Protein AF-A0A6P2D7A1-F1 (afdb_monomer_lite)

Structure (mmCIF, N/CA/C/O backbone):
data_AF-A0A6P2D7A1-F1
#
_entry.id   AF-A0A6P2D7A1-F1
#
loop_
_atom_site.group_PDB
_atom_site.id
_atom_site.type_symbol
_atom_site.label_atom_id
_atom_site.label_alt_id
_atom_site.label_comp_id
_atom_site.label_asym_id
_atom_site.label_entity_id
_atom_site.label_seq_id
_atom_site.pdbx_PDB_ins_code
_atom_site.Cartn_x
_atom_site.Cartn_y
_atom_site.Cartn_z
_atom_site.occupancy
_atom_site.B_iso_or_equiv
_atom_site.auth_seq_id
_atom_site.auth_comp_id
_atom_site.auth_asym_id
_atom_site.auth_atom_id
_atom_site.pdbx_PDB_model_num
ATOM 1 N N . MET A 1 1 ? -2.567 46.077 -34.610 1.00 44.84 1 MET A N 1
ATOM 2 C CA . MET A 1 1 ? -2.014 45.737 -33.277 1.00 44.84 1 MET A CA 1
ATOM 3 C C . MET A 1 1 ? -0.671 44.997 -33.353 1.00 44.84 1 MET A C 1
ATOM 5 O O . MET A 1 1 ? 0.008 44.939 -32.342 1.00 44.84 1 MET A O 1
ATOM 9 N N . GLU A 1 2 ? -0.240 44.505 -34.524 1.00 46.47 2 GLU A N 1
ATOM 10 C CA . GLU A 1 2 ? 0.994 43.708 -34.695 1.00 46.47 2 GLU A CA 1
ATOM 11 C C . GLU A 1 2 ? 2.306 44.515 -34.659 1.00 46.47 2 GLU A C 1
ATOM 13 O O . GLU A 1 2 ? 3.330 43.998 -34.224 1.00 46.47 2 GLU A O 1
ATOM 18 N N . ALA A 1 3 ? 2.289 45.802 -35.024 1.00 43.44 3 ALA A N 1
ATOM 19 C CA . ALA A 1 3 ? 3.511 46.614 -35.100 1.00 43.44 3 ALA A CA 1
ATOM 20 C C . ALA A 1 3 ? 4.191 46.857 -33.734 1.00 43.44 3 ALA A C 1
ATOM 22 O O . ALA A 1 3 ? 5.413 46.918 -33.659 1.00 43.44 3 ALA A O 1
ATOM 23 N N . LYS A 1 4 ? 3.413 46.928 -32.643 1.00 40.12 4 LYS A N 1
ATOM 24 C CA . LYS A 1 4 ? 3.948 47.155 -31.286 1.00 40.12 4 LYS A CA 1
ATOM 25 C C . LYS A 1 4 ? 4.521 45.889 -30.637 1.00 40.12 4 LYS A C 1
ATOM 27 O O . LYS A 1 4 ? 5.432 45.988 -29.825 1.00 40.12 4 LYS A O 1
ATOM 32 N N . ALA A 1 5 ? 4.019 44.708 -31.005 1.00 41.44 5 ALA A N 1
ATOM 33 C CA . ALA A 1 5 ? 4.544 43.431 -30.513 1.00 41.44 5 ALA A CA 1
ATOM 34 C C . ALA A 1 5 ? 5.915 43.108 -31.135 1.00 41.44 5 ALA A C 1
ATOM 36 O O . ALA A 1 5 ? 6.815 42.621 -30.455 1.00 41.44 5 ALA A O 1
ATOM 37 N N . LEU A 1 6 ? 6.098 43.469 -32.409 1.00 46.41 6 LEU A N 1
ATOM 38 C CA . LEU A 1 6 ? 7.380 43.372 -33.105 1.00 46.41 6 LEU A CA 1
ATOM 39 C C . LEU A 1 6 ? 8.427 44.354 -32.562 1.00 46.41 6 LEU A C 1
ATOM 41 O O . LEU A 1 6 ? 9.586 43.974 -32.426 1.00 46.41 6 LEU A O 1
ATOM 45 N N . GLU A 1 7 ? 8.040 45.580 -32.194 1.00 44.44 7 GLU A N 1
ATOM 46 C CA . GLU A 1 7 ? 8.954 46.547 -31.558 1.00 44.44 7 GLU A CA 1
ATOM 47 C C . GLU A 1 7 ? 9.408 46.118 -30.154 1.00 44.44 7 GLU A C 1
ATOM 49 O O . GLU A 1 7 ? 10.561 46.344 -29.779 1.00 44.44 7 GLU A O 1
ATOM 54 N N . PHE A 1 8 ? 8.534 45.452 -29.394 1.00 48.22 8 PHE A N 1
ATOM 55 C CA . PHE A 1 8 ? 8.865 44.929 -28.066 1.00 48.22 8 PHE A CA 1
ATOM 56 C C . PHE A 1 8 ? 9.836 43.736 -28.137 1.00 48.22 8 PHE A C 1
ATOM 58 O O . PHE A 1 8 ? 10.781 43.642 -27.354 1.00 48.22 8 PHE A O 1
ATOM 65 N 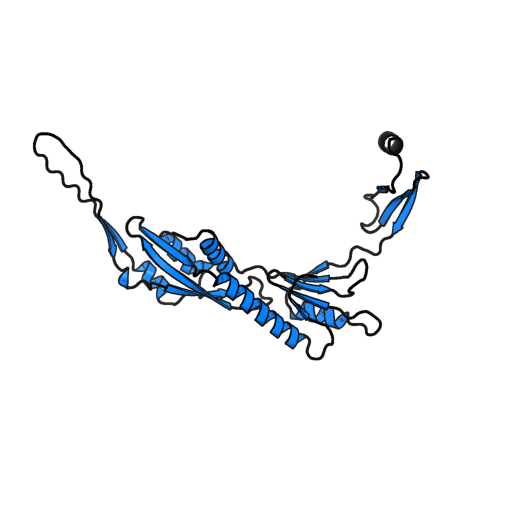N . LEU A 1 9 ? 9.678 42.857 -29.133 1.00 49.94 9 LEU A N 1
ATOM 66 C CA . LEU A 1 9 ? 10.650 41.794 -29.417 1.00 49.94 9 LEU A CA 1
ATOM 67 C C . LEU A 1 9 ? 12.005 42.371 -29.852 1.00 49.94 9 LEU A C 1
ATOM 69 O O . LEU A 1 9 ? 13.044 41.897 -29.402 1.00 49.94 9 LEU A O 1
ATOM 73 N N . LYS A 1 10 ? 11.997 43.448 -30.645 1.00 48.16 10 LYS A N 1
ATOM 74 C CA . LYS A 1 10 ? 13.210 44.134 -31.117 1.00 48.16 10 LYS A CA 1
ATOM 75 C C . LYS A 1 10 ? 14.047 44.713 -29.972 1.00 48.16 10 LYS A C 1
ATOM 77 O O . LYS A 1 10 ? 15.246 44.470 -29.897 1.00 48.16 10 LYS A O 1
ATOM 82 N N . THR A 1 11 ? 13.394 45.385 -29.028 1.00 51.59 11 THR A N 1
ATOM 83 C CA . THR A 1 11 ? 14.050 46.002 -27.861 1.00 51.59 11 THR A CA 1
ATOM 84 C C . THR A 1 11 ? 14.549 44.982 -26.834 1.00 51.59 11 THR A C 1
ATOM 86 O O . THR A 1 11 ? 15.518 45.241 -26.125 1.00 51.59 11 THR A O 1
ATOM 89 N N . THR A 1 12 ? 13.949 43.791 -26.781 1.00 50.34 12 THR A N 1
ATOM 90 C CA . THR A 1 12 ? 14.365 42.721 -25.854 1.00 50.34 12 THR A CA 1
ATOM 91 C C . THR A 1 12 ? 15.539 41.888 -26.404 1.00 50.34 12 THR A C 1
ATOM 93 O O . THR A 1 12 ? 16.310 41.302 -25.639 1.00 50.34 12 THR A O 1
ATOM 96 N N . ILE A 1 13 ? 15.709 41.862 -27.731 1.00 51.19 13 ILE A N 1
ATOM 97 C CA . ILE A 1 13 ? 16.828 41.214 -28.438 1.00 51.19 13 ILE A CA 1
ATOM 98 C C . ILE A 1 13 ? 18.098 42.078 -28.379 1.00 51.19 13 ILE A C 1
ATOM 100 O O . ILE A 1 13 ? 19.190 41.545 -28.205 1.00 51.19 13 ILE A O 1
ATOM 104 N N . GLU A 1 14 ? 17.960 43.405 -28.433 1.00 49.34 14 GLU A N 1
ATOM 105 C CA . GLU A 1 14 ? 19.083 44.359 -28.395 1.00 49.34 14 GLU A CA 1
ATOM 106 C C . GLU A 1 14 ? 19.768 44.466 -27.016 1.00 49.34 14 GLU A C 1
ATOM 108 O O . GLU A 1 14 ? 20.882 44.975 -26.912 1.00 49.34 14 GLU A O 1
ATOM 113 N N . ALA A 1 15 ? 19.143 43.944 -25.955 1.00 53.56 15 ALA A N 1
ATOM 114 C CA . ALA A 1 15 ? 19.647 44.017 -24.583 1.00 53.56 15 ALA A CA 1
ATOM 115 C C . ALA A 1 15 ? 20.499 42.807 -24.137 1.00 53.56 15 ALA A C 1
ATOM 117 O O . ALA A 1 15 ? 20.774 42.676 -22.943 1.00 53.56 15 ALA A O 1
ATOM 118 N N . ALA A 1 16 ? 20.903 41.897 -25.034 1.00 40.16 16 ALA A N 1
ATOM 119 C CA . ALA A 1 16 ? 21.601 40.675 -24.628 1.00 40.16 16 ALA A CA 1
ATOM 120 C C . ALA A 1 16 ? 22.790 40.270 -25.508 1.00 40.16 16 ALA A C 1
ATOM 122 O O . ALA A 1 16 ? 22.650 40.004 -26.696 1.00 40.16 16 ALA A O 1
ATOM 123 N N . THR A 1 17 ? 23.941 40.107 -24.862 1.00 47.44 17 THR A N 1
ATOM 124 C CA . THR A 1 17 ? 25.164 39.480 -25.386 1.00 47.44 17 THR A CA 1
ATOM 125 C C . THR A 1 17 ? 25.459 38.196 -24.588 1.00 47.44 17 THR A C 1
ATOM 127 O O . THR A 1 17 ? 25.016 38.078 -23.446 1.00 47.44 17 THR A O 1
ATOM 130 N N . PRO A 1 18 ? 26.316 37.295 -25.093 1.00 47.00 18 PRO A N 1
ATOM 131 C CA . PRO A 1 18 ? 26.047 36.257 -26.078 1.00 47.00 18 PRO A CA 1
ATOM 132 C C . PRO A 1 18 ? 25.750 34.897 -25.415 1.00 47.00 18 PRO A C 1
ATOM 134 O O . PRO A 1 18 ? 26.457 34.442 -24.518 1.00 47.00 18 PRO A O 1
ATOM 137 N N . GLY A 1 19 ? 24.727 34.218 -25.914 1.00 51.19 19 GLY A N 1
ATOM 138 C CA . GLY A 1 19 ? 24.407 32.831 -25.598 1.00 51.19 19 GLY A CA 1
ATOM 139 C C . GLY A 1 19 ? 23.249 32.402 -26.484 1.00 51.19 19 GLY A C 1
ATOM 140 O O . GLY A 1 19 ? 22.336 33.199 -26.705 1.00 51.19 19 GLY A O 1
ATOM 141 N N . GLU A 1 20 ? 23.316 31.191 -27.033 1.00 52.06 20 GLU A N 1
ATOM 142 C CA . GLU A 1 20 ? 22.233 30.607 -27.827 1.00 52.06 20 GLU A CA 1
ATOM 143 C C . GLU A 1 20 ? 20.922 30.692 -27.037 1.00 52.06 20 GLU A C 1
ATOM 145 O O . GLU A 1 20 ? 20.807 30.175 -25.923 1.00 52.06 20 GLU A O 1
ATOM 150 N N . ARG A 1 21 ? 19.940 31.414 -27.582 1.00 66.88 21 ARG A N 1
ATOM 151 C CA . ARG A 1 21 ? 18.641 31.623 -26.934 1.00 66.88 21 ARG A CA 1
ATOM 152 C C . ARG A 1 21 ? 17.587 30.794 -27.645 1.00 66.88 21 ARG A C 1
ATOM 154 O O . ARG A 1 21 ? 17.340 30.996 -28.828 1.00 66.88 21 ARG A O 1
ATOM 161 N N . ILE A 1 22 ? 16.951 29.884 -26.913 1.00 73.44 22 ILE A N 1
ATOM 162 C CA . ILE A 1 22 ? 15.835 29.082 -27.422 1.00 73.44 22 ILE A CA 1
ATOM 163 C C . ILE A 1 22 ? 14.570 29.947 -27.429 1.00 73.44 22 ILE A C 1
ATOM 165 O O . ILE A 1 22 ? 14.177 30.506 -26.405 1.00 73.44 22 ILE A O 1
ATOM 169 N N . VAL A 1 23 ? 13.931 30.043 -28.590 1.00 78.06 23 VAL A N 1
ATOM 170 C CA . VAL A 1 23 ? 12.668 30.738 -28.835 1.00 78.06 23 VAL A CA 1
ATOM 171 C C . VAL A 1 23 ? 11.623 29.692 -29.215 1.00 78.06 23 VAL A C 1
ATOM 173 O O . VAL A 1 23 ? 11.745 29.012 -30.235 1.00 78.06 23 VAL A O 1
ATOM 176 N N . THR A 1 24 ? 10.584 29.553 -28.396 1.00 69.19 24 THR A N 1
ATOM 177 C CA . THR A 1 24 ? 9.409 28.727 -28.701 1.00 69.19 24 THR A CA 1
ATOM 178 C C . THR A 1 24 ? 8.304 29.596 -29.301 1.00 69.19 24 THR A C 1
ATOM 180 O O . THR A 1 24 ? 8.215 30.790 -29.012 1.00 69.19 24 THR A O 1
ATOM 183 N N . THR A 1 25 ? 7.474 29.024 -30.178 1.00 69.94 25 THR A N 1
ATOM 184 C CA . THR A 1 25 ? 6.366 29.749 -30.824 1.00 69.94 25 THR A CA 1
ATOM 185 C C . THR A 1 25 ? 5.060 28.981 -30.658 1.00 69.94 25 THR A C 1
ATOM 187 O O . THR A 1 25 ? 5.053 27.757 -30.731 1.00 69.94 25 THR A O 1
ATOM 190 N N . ASP A 1 26 ? 3.945 29.691 -30.484 1.00 70.38 26 ASP A N 1
ATOM 191 C CA . ASP A 1 26 ? 2.633 29.076 -30.219 1.00 70.38 26 ASP A CA 1
ATOM 192 C C . ASP A 1 26 ? 2.003 28.395 -31.451 1.00 70.38 26 ASP A C 1
ATOM 194 O O . ASP A 1 26 ? 0.952 27.764 -31.348 1.00 70.38 26 ASP A O 1
ATOM 198 N N . ARG A 1 27 ? 2.607 28.565 -32.635 1.00 74.75 27 ARG A N 1
ATOM 199 C CA . ARG A 1 27 ? 2.089 28.065 -33.921 1.00 74.75 27 ARG A CA 1
ATOM 200 C C . ARG A 1 27 ? 2.817 26.829 -34.446 1.00 74.75 27 ARG A C 1
ATOM 202 O O . ARG A 1 27 ? 2.343 26.238 -35.410 1.00 74.75 27 ARG A O 1
ATOM 209 N N . GLU A 1 28 ? 3.926 26.443 -33.826 1.00 72.12 28 GLU A N 1
ATOM 210 C CA . GLU A 1 28 ? 4.699 25.258 -34.196 1.00 72.12 28 GLU A CA 1
ATOM 211 C C . GLU A 1 28 ? 4.501 24.143 -33.146 1.00 72.12 28 GLU A C 1
ATOM 213 O O . GLU A 1 28 ? 4.256 24.432 -31.970 1.00 72.12 28 GLU A O 1
ATOM 218 N N . PRO A 1 29 ? 4.576 22.856 -33.532 1.00 62.03 29 PRO A N 1
ATOM 219 C CA . PRO A 1 29 ? 4.514 21.741 -32.588 1.00 62.03 29 PRO A CA 1
ATOM 220 C C . PRO A 1 29 ? 5.593 21.836 -31.498 1.00 62.03 29 PRO A C 1
ATOM 222 O O . PRO A 1 29 ? 6.683 22.339 -31.743 1.00 62.03 29 PRO A O 1
ATOM 225 N N . ARG A 1 30 ? 5.345 21.266 -30.307 1.00 64.44 30 ARG A N 1
ATOM 226 C CA . ARG A 1 30 ? 6.265 21.339 -29.142 1.00 64.44 30 ARG A CA 1
ATOM 227 C C . ARG A 1 30 ? 7.700 20.846 -29.393 1.00 64.44 30 ARG A C 1
ATOM 229 O O . ARG A 1 30 ? 8.575 21.141 -28.590 1.00 64.44 30 ARG A O 1
ATOM 236 N N . HIS A 1 31 ? 7.928 20.081 -30.457 1.00 62.62 31 HIS A N 1
ATOM 237 C CA . HIS A 1 31 ? 9.237 19.552 -30.840 1.00 62.62 31 HIS A CA 1
ATOM 238 C C . HIS A 1 31 ? 10.003 20.458 -31.815 1.00 62.62 31 HIS A C 1
ATOM 240 O O . HIS A 1 31 ? 11.128 20.151 -32.190 1.00 62.62 31 HIS A O 1
ATOM 246 N N . VAL A 1 32 ? 9.414 21.582 -32.214 1.00 73.81 32 VAL A N 1
ATOM 247 C CA . VAL A 1 32 ? 10.040 22.578 -33.077 1.00 73.81 32 VAL A CA 1
ATOM 248 C C . VAL A 1 32 ? 10.320 23.817 -32.241 1.00 73.81 32 VAL A C 1
ATOM 250 O O . VAL A 1 32 ? 9.412 24.443 -31.692 1.00 73.81 32 VAL A O 1
ATOM 253 N N . TYR A 1 33 ? 11.588 24.189 -32.151 1.00 78.69 33 TYR A N 1
ATOM 254 C CA . TYR A 1 33 ? 12.014 25.425 -31.509 1.00 78.69 33 TYR A CA 1
ATOM 255 C C . TYR A 1 33 ? 13.023 26.145 -32.389 1.00 78.69 33 TYR A C 1
ATOM 257 O O . TYR A 1 33 ? 13.622 25.564 -33.290 1.00 78.69 33 TYR A O 1
ATOM 265 N N . TYR A 1 34 ? 13.202 27.435 -32.145 1.00 82.94 34 TYR A N 1
ATOM 266 C CA . TYR A 1 34 ? 14.154 28.242 -32.888 1.00 82.94 34 TYR A CA 1
ATOM 267 C C . TYR A 1 34 ? 15.321 28.597 -31.984 1.00 82.94 34 TYR A C 1
ATOM 269 O O . TYR A 1 34 ? 15.117 29.076 -30.872 1.00 82.94 34 TYR A O 1
ATOM 277 N N . VAL A 1 35 ? 16.544 28.380 -32.443 1.00 80.75 35 VAL A N 1
ATOM 278 C CA . VAL A 1 35 ? 17.741 28.839 -31.739 1.00 80.75 35 VAL A CA 1
ATOM 279 C C . VAL A 1 35 ? 18.145 30.175 -32.344 1.00 80.75 35 VAL A C 1
ATOM 281 O O . VAL A 1 35 ? 18.435 30.265 -33.536 1.00 80.75 35 VAL A O 1
ATOM 284 N N . LEU A 1 36 ? 18.120 31.232 -31.531 1.00 77.62 36 LEU A N 1
ATOM 285 C CA . LEU A 1 36 ? 18.659 32.533 -31.901 1.00 77.62 36 LEU A CA 1
ATOM 286 C C . LEU A 1 36 ? 20.182 32.453 -31.818 1.00 77.62 36 LEU A C 1
ATOM 288 O O . LEU A 1 36 ? 20.755 32.427 -30.724 1.00 77.62 36 LEU A O 1
ATOM 292 N N . GLN A 1 37 ? 20.815 32.390 -32.983 1.00 80.06 37 GLN A N 1
ATOM 293 C CA . GLN A 1 37 ? 22.261 32.399 -33.105 1.00 80.06 37 GLN A CA 1
ATOM 294 C C . GLN A 1 37 ? 22.834 33.787 -32.753 1.00 80.06 37 GLN A C 1
ATOM 296 O O . GLN A 1 37 ? 22.120 34.795 -32.813 1.00 80.06 37 GLN A O 1
ATOM 301 N N . PRO A 1 38 ? 24.137 33.884 -32.418 1.00 70.38 38 PRO A N 1
ATOM 302 C CA . PRO A 1 38 ? 24.795 35.162 -32.127 1.00 70.38 38 PRO A CA 1
ATOM 303 C C . PRO A 1 38 ? 24.721 36.190 -33.267 1.00 70.38 38 PRO A C 1
ATOM 305 O O . PRO A 1 38 ? 24.885 37.383 -33.023 1.00 70.38 38 PRO A O 1
ATOM 308 N N . ASP A 1 39 ? 24.475 35.742 -34.503 1.00 79.00 39 ASP A N 1
ATOM 309 C CA . ASP A 1 39 ? 24.291 36.595 -35.683 1.00 79.00 39 ASP A CA 1
ATOM 310 C C . ASP A 1 39 ? 22.865 37.177 -35.809 1.00 79.00 39 ASP A C 1
ATOM 312 O O . ASP A 1 39 ? 22.571 37.902 -36.761 1.00 79.00 39 ASP A O 1
ATOM 316 N N . GLY A 1 40 ? 21.982 36.870 -34.853 1.00 75.56 40 GLY A N 1
ATOM 317 C CA . GLY A 1 40 ? 20.596 37.324 -34.816 1.00 75.56 40 GLY A CA 1
ATOM 318 C C . GLY A 1 40 ? 19.641 36.517 -35.699 1.00 75.56 40 GLY A C 1
ATOM 319 O O . GLY A 1 40 ? 18.462 36.871 -35.777 1.00 75.56 40 GLY A O 1
ATOM 320 N N . LYS A 1 41 ? 20.097 35.445 -36.361 1.00 81.44 41 LYS A N 1
ATOM 321 C CA . LYS A 1 41 ? 19.217 34.554 -37.125 1.00 81.44 41 LYS A CA 1
ATOM 322 C C . LYS A 1 41 ? 18.576 33.510 -36.226 1.00 81.44 41 LYS A C 1
ATOM 324 O O . LYS A 1 41 ? 19.186 32.996 -35.294 1.00 81.44 41 LYS A O 1
ATOM 329 N N . LEU A 1 42 ? 17.329 33.183 -36.550 1.00 80.50 42 LEU A N 1
ATOM 330 C CA . LEU A 1 42 ? 16.606 32.073 -35.949 1.00 80.50 42 LEU A CA 1
ATOM 331 C C . LEU A 1 42 ? 16.826 30.827 -36.804 1.00 80.50 42 LEU A C 1
ATOM 333 O O . LEU A 1 42 ? 16.361 30.764 -37.942 1.00 80.50 42 LEU A O 1
ATOM 337 N N . GLU A 1 43 ? 17.522 29.841 -36.254 1.00 83.56 43 GLU A N 1
ATOM 338 C CA . GLU A 1 43 ? 17.623 28.515 -36.852 1.00 83.56 43 GLU A CA 1
ATOM 339 C C . GLU A 1 43 ? 16.480 27.649 -36.332 1.00 83.56 43 GLU A C 1
ATOM 341 O O . GLU A 1 43 ? 16.349 27.447 -35.126 1.00 83.56 43 GLU A O 1
ATOM 346 N N . ARG A 1 44 ? 15.627 27.158 -37.237 1.00 85.50 44 ARG A N 1
ATOM 347 C CA . ARG A 1 44 ? 14.574 26.205 -36.880 1.00 85.50 44 ARG A CA 1
ATOM 348 C C . ARG A 1 44 ? 15.228 24.864 -36.581 1.00 85.50 44 ARG A C 1
ATOM 350 O O . ARG A 1 44 ? 15.712 24.203 -37.495 1.00 85.50 44 ARG A O 1
ATOM 357 N N . VAL A 1 45 ? 15.190 24.458 -35.323 1.00 79.94 45 VAL A N 1
ATOM 358 C CA . VAL A 1 45 ? 15.611 23.135 -34.887 1.00 79.94 45 VAL A CA 1
ATOM 359 C C . VAL A 1 45 ? 14.362 22.286 -34.712 1.00 79.94 45 VAL A C 1
ATOM 361 O O . VAL A 1 45 ? 13.475 22.585 -33.912 1.00 79.94 45 VAL A O 1
ATOM 364 N N . GLU A 1 46 ? 14.287 21.229 -35.508 1.00 74.19 46 GLU A N 1
ATOM 365 C CA . GLU A 1 46 ? 13.286 20.186 -35.348 1.00 74.19 46 GLU A CA 1
ATOM 366 C C . GLU A 1 46 ? 13.906 19.096 -34.483 1.00 74.19 46 GLU A C 1
ATOM 368 O O . GLU A 1 46 ? 14.765 18.335 -34.926 1.00 74.19 46 GLU A O 1
ATOM 373 N N . SER A 1 47 ? 13.517 19.072 -33.213 1.00 67.56 47 SER A N 1
ATOM 374 C CA . SER A 1 47 ? 13.782 17.922 -32.366 1.00 67.56 47 SER A CA 1
ATOM 375 C C . SER A 1 47 ? 12.921 16.772 -32.864 1.00 67.56 47 SER A C 1
ATOM 377 O O . SER A 1 47 ? 11.752 16.962 -33.209 1.00 67.56 47 SER A O 1
ATOM 379 N N . THR A 1 48 ? 13.459 15.554 -32.829 1.00 59.44 48 THR A N 1
ATOM 380 C CA . THR A 1 48 ? 12.600 14.371 -32.745 1.00 59.44 48 THR A CA 1
ATOM 381 C C . THR A 1 48 ? 11.622 14.613 -31.594 1.00 59.44 48 THR A C 1
ATOM 383 O O . THR A 1 48 ? 12.027 15.182 -30.577 1.00 59.44 48 THR A O 1
ATOM 386 N N . GLY A 1 49 ? 10.340 14.303 -31.794 1.00 58.94 49 GLY A N 1
ATOM 387 C CA . GLY A 1 49 ? 9.255 14.570 -30.847 1.00 58.94 49 GLY A CA 1
ATOM 388 C C . GLY A 1 49 ? 9.619 14.322 -29.381 1.00 58.94 49 GLY A C 1
ATOM 389 O O . GLY A 1 49 ? 10.516 13.539 -29.075 1.00 58.94 49 GLY A O 1
ATOM 390 N N . ALA A 1 50 ? 8.904 14.967 -28.453 1.00 58.25 50 ALA A N 1
ATOM 391 C CA . ALA A 1 50 ? 8.970 14.513 -27.066 1.00 58.25 50 ALA A CA 1
ATOM 392 C C . ALA A 1 50 ? 8.655 13.003 -27.046 1.00 58.25 50 ALA A C 1
ATOM 394 O O . ALA A 1 50 ? 7.700 12.615 -27.722 1.00 58.25 50 ALA A O 1
ATOM 395 N N . PRO A 1 51 ? 9.444 12.183 -26.333 1.00 66.00 51 PRO A N 1
ATOM 396 C CA . PRO A 1 51 ? 9.252 10.741 -26.336 1.00 66.00 51 PRO A CA 1
ATOM 397 C C . PRO A 1 51 ? 7.843 10.394 -25.871 1.00 66.00 51 PRO A C 1
ATOM 399 O O . PRO A 1 51 ? 7.288 11.061 -24.983 1.00 66.00 51 PRO A O 1
ATOM 402 N N . ASP A 1 52 ? 7.273 9.349 -26.456 1.00 73.31 52 ASP A N 1
ATOM 403 C CA . ASP A 1 52 ? 5.952 8.892 -26.078 1.00 73.31 52 ASP A CA 1
ATOM 404 C C . ASP A 1 52 ? 5.999 8.343 -24.644 1.00 73.31 52 ASP A C 1
ATOM 406 O O . ASP A 1 52 ? 6.807 7.486 -24.272 1.00 73.31 52 ASP A O 1
ATOM 410 N N . ALA A 1 53 ? 5.126 8.892 -23.797 1.00 80.69 53 ALA A N 1
ATOM 411 C CA . ALA A 1 53 ? 5.010 8.540 -22.388 1.00 80.69 53 ALA A CA 1
ATOM 412 C C . ALA A 1 53 ? 3.707 7.769 -22.156 1.00 80.69 53 ALA A C 1
ATOM 414 O O . ALA A 1 53 ? 2.716 8.310 -21.656 1.00 80.69 53 ALA A O 1
ATOM 415 N N . HIS A 1 54 ? 3.701 6.498 -22.547 1.00 88.50 54 HIS A N 1
ATOM 416 C CA . HIS A 1 54 ? 2.539 5.630 -22.415 1.00 88.50 54 HIS A CA 1
ATOM 417 C C . HIS A 1 54 ? 2.277 5.250 -20.950 1.00 88.50 54 HIS A C 1
ATOM 419 O O . HIS A 1 54 ? 3.200 5.046 -20.153 1.00 88.50 54 HIS A O 1
ATOM 425 N N . GLN A 1 55 ? 0.999 5.104 -20.598 1.00 91.06 55 GLN A N 1
ATOM 426 C CA . GLN A 1 55 ? 0.570 4.535 -19.321 1.00 91.06 55 GLN A CA 1
ATOM 427 C C . GLN A 1 55 ? -0.141 3.208 -19.570 1.00 91.06 55 GLN A C 1
ATOM 429 O O . GLN A 1 55 ? -1.191 3.170 -20.209 1.00 91.06 55 GLN A O 1
ATOM 434 N N . ALA A 1 56 ? 0.440 2.129 -19.057 1.00 91.38 56 ALA A N 1
ATOM 435 C CA . ALA A 1 56 ? -0.188 0.821 -19.028 1.00 91.38 56 ALA A CA 1
ATOM 436 C C . ALA A 1 56 ? -1.043 0.681 -17.763 1.00 91.38 56 ALA A C 1
ATOM 438 O O . ALA A 1 56 ? -0.676 1.152 -16.685 1.00 91.38 56 ALA A O 1
ATOM 439 N N . ALA A 1 57 ? -2.183 0.008 -17.906 1.00 90.44 57 ALA A N 1
ATOM 440 C CA . ALA A 1 57 ? -3.084 -0.281 -16.795 1.00 90.44 57 ALA A CA 1
ATOM 441 C C . ALA A 1 57 ? -2.652 -1.509 -15.974 1.00 90.44 57 ALA A C 1
ATOM 443 O O . ALA A 1 57 ? -3.122 -1.673 -14.854 1.00 90.44 57 ALA A O 1
ATOM 444 N N . ASP A 1 58 ? -1.784 -2.366 -16.523 1.00 92.62 58 ASP A N 1
ATOM 445 C CA . ASP A 1 58 ? -1.314 -3.607 -15.905 1.00 92.62 58 ASP A CA 1
ATOM 446 C C . ASP A 1 58 ? 0.102 -3.997 -16.375 1.00 92.62 58 ASP A C 1
ATOM 448 O O . ASP A 1 58 ? 0.651 -3.432 -17.329 1.00 92.62 58 ASP A O 1
ATOM 452 N N . LEU A 1 59 ? 0.715 -4.959 -15.671 1.00 94.50 59 LEU A N 1
ATOM 453 C CA . LEU A 1 59 ? 2.059 -5.453 -15.995 1.00 94.50 59 LEU A CA 1
ATOM 454 C C . LEU A 1 59 ? 2.091 -6.200 -17.333 1.00 94.50 59 LEU A C 1
ATOM 456 O O . LEU A 1 59 ? 3.069 -6.083 -18.066 1.00 94.50 59 LEU A O 1
ATOM 460 N N . ASP A 1 60 ? 1.033 -6.938 -17.670 1.00 94.50 60 ASP A N 1
ATOM 461 C CA . ASP A 1 60 ? 0.920 -7.703 -18.913 1.00 94.50 60 ASP A CA 1
ATOM 462 C C . ASP A 1 60 ? 0.998 -6.796 -20.156 1.00 94.50 60 ASP A C 1
ATOM 464 O O . ASP A 1 60 ? 1.684 -7.113 -21.128 1.00 94.50 60 ASP A O 1
ATOM 468 N N . THR A 1 61 ? 0.335 -5.641 -20.129 1.00 94.19 61 THR A N 1
ATOM 469 C CA . THR A 1 61 ? 0.365 -4.633 -21.198 1.00 94.19 61 THR A CA 1
ATOM 470 C C . THR A 1 61 ? 1.733 -3.968 -21.291 1.00 94.19 61 THR A C 1
ATOM 472 O O . THR A 1 61 ? 2.255 -3.813 -22.394 1.00 94.19 61 THR A O 1
ATOM 475 N N . LEU A 1 62 ? 2.348 -3.625 -20.153 1.00 94.88 62 LEU A N 1
ATOM 476 C CA . LEU A 1 62 ? 3.700 -3.058 -20.128 1.00 94.88 62 LEU A CA 1
ATOM 477 C C . LEU A 1 62 ? 4.729 -4.032 -20.715 1.00 94.88 62 LEU A C 1
ATOM 479 O O . LEU A 1 62 ? 5.546 -3.635 -21.544 1.00 94.88 62 LEU A O 1
ATOM 483 N N . VAL A 1 63 ? 4.676 -5.305 -20.315 1.00 95.44 63 VAL A N 1
ATOM 484 C CA . VAL A 1 63 ? 5.587 -6.341 -20.822 1.00 95.44 63 VAL A CA 1
ATOM 485 C C . VAL A 1 63 ? 5.357 -6.581 -22.311 1.00 95.44 63 VAL A C 1
ATOM 487 O O . VAL A 1 63 ? 6.323 -6.672 -23.063 1.00 95.44 63 VAL A O 1
ATOM 490 N N . ARG A 1 64 ? 4.102 -6.615 -22.769 1.00 94.38 64 ARG A N 1
ATOM 491 C CA . ARG A 1 64 ? 3.782 -6.751 -24.195 1.00 94.38 64 ARG A CA 1
ATOM 492 C C . ARG A 1 64 ? 4.358 -5.611 -25.027 1.00 94.38 64 ARG A C 1
ATOM 494 O O . ARG A 1 64 ? 5.003 -5.885 -26.030 1.00 94.38 64 ARG A O 1
ATOM 501 N N . ALA A 1 65 ? 4.202 -4.366 -24.578 1.00 92.50 65 ALA A N 1
ATOM 502 C CA . ALA A 1 65 ? 4.780 -3.208 -25.257 1.00 92.50 65 ALA A CA 1
ATOM 503 C C . ALA A 1 65 ? 6.316 -3.305 -25.345 1.00 92.50 65 ALA A C 1
ATOM 505 O O . ALA A 1 65 ? 6.903 -3.012 -26.387 1.00 92.50 65 ALA A O 1
ATOM 506 N N . ALA A 1 66 ? 6.972 -3.776 -24.277 1.00 93.44 66 ALA A N 1
ATOM 507 C CA . ALA A 1 66 ? 8.414 -4.011 -24.281 1.00 93.44 66 ALA A CA 1
ATOM 508 C C . ALA A 1 66 ? 8.820 -5.133 -25.257 1.00 93.44 66 ALA A C 1
ATOM 510 O O . ALA A 1 66 ? 9.789 -4.986 -25.994 1.00 93.44 66 ALA A O 1
ATOM 511 N N . LEU A 1 67 ? 8.070 -6.237 -25.310 1.00 93.12 67 LEU A N 1
ATOM 512 C CA . LEU A 1 67 ? 8.341 -7.350 -26.227 1.00 93.12 67 LEU A CA 1
ATOM 513 C C . LEU A 1 67 ? 8.114 -6.972 -27.696 1.00 93.12 67 LEU A C 1
ATOM 515 O O . LEU A 1 67 ? 8.910 -7.355 -28.547 1.00 93.12 67 LEU A O 1
ATOM 519 N N . GLU A 1 68 ? 7.063 -6.211 -27.997 1.00 89.75 68 GLU A N 1
ATOM 520 C CA . GLU A 1 68 ? 6.758 -5.743 -29.357 1.00 89.75 68 GLU A CA 1
ATOM 521 C C . GLU A 1 68 ? 7.808 -4.753 -29.878 1.00 89.75 68 GLU A C 1
ATOM 523 O O . GLU A 1 68 ? 8.092 -4.729 -31.073 1.00 89.75 68 GLU A O 1
ATOM 528 N N . THR A 1 69 ? 8.424 -3.976 -28.982 1.00 85.12 69 THR A N 1
ATOM 529 C CA . THR A 1 69 ? 9.472 -3.006 -29.339 1.00 85.12 69 THR A CA 1
ATOM 530 C C . THR A 1 69 ? 10.869 -3.632 -29.408 1.00 85.12 69 THR A C 1
ATOM 532 O O . THR A 1 69 ? 11.822 -2.989 -29.850 1.00 85.12 69 THR A O 1
ATOM 535 N N . HIS A 1 70 ? 11.023 -4.888 -28.980 1.00 79.69 70 HIS A N 1
ATOM 536 C CA . HIS A 1 70 ? 12.301 -5.585 -29.015 1.00 79.69 70 HIS A CA 1
ATOM 537 C C . HIS A 1 70 ? 12.696 -5.941 -30.461 1.00 79.69 70 HIS A C 1
ATOM 539 O O . HIS A 1 70 ? 12.355 -7.000 -30.993 1.00 79.69 70 HIS A O 1
ATOM 545 N N . ASP A 1 71 ? 13.471 -5.052 -31.077 1.00 76.75 71 ASP A N 1
ATOM 546 C CA . ASP A 1 71 ? 14.127 -5.249 -32.368 1.00 76.75 71 ASP A CA 1
ATOM 547 C C . ASP A 1 71 ? 15.569 -5.752 -32.163 1.00 76.75 71 ASP A C 1
ATOM 549 O O . ASP A 1 71 ? 16.310 -5.212 -31.341 1.00 76.75 71 ASP A O 1
ATOM 553 N N . LYS A 1 72 ? 15.984 -6.780 -32.915 1.00 67.19 72 LYS A N 1
ATOM 554 C CA . LYS A 1 72 ? 17.335 -7.371 -32.820 1.00 67.19 72 LYS A CA 1
ATOM 555 C C . LYS A 1 72 ? 18.435 -6.405 -33.257 1.00 67.19 72 LYS A C 1
ATOM 557 O O . LY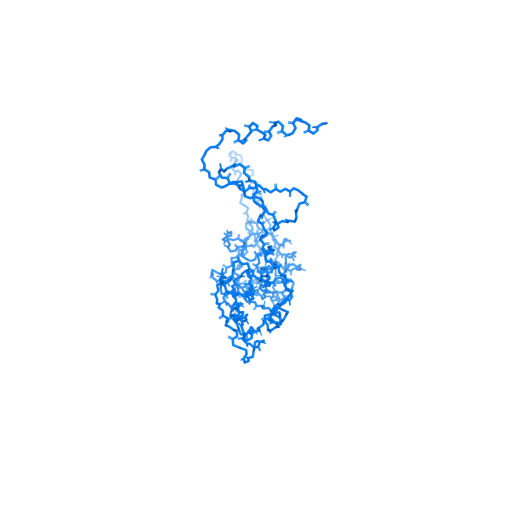S A 1 72 ? 19.575 -6.566 -32.825 1.00 67.19 72 LYS A O 1
ATOM 562 N N . ASP A 1 73 ? 18.090 -5.429 -34.092 1.00 68.69 73 ASP A N 1
ATOM 563 C CA . ASP A 1 73 ? 19.036 -4.457 -34.642 1.00 68.69 73 ASP A CA 1
ATOM 564 C C . ASP A 1 73 ? 19.157 -3.190 -33.773 1.00 68.69 73 ASP A C 1
ATOM 566 O O . ASP A 1 73 ? 19.986 -2.318 -34.046 1.00 68.69 73 ASP A O 1
ATOM 570 N N . ARG A 1 74 ? 18.364 -3.087 -32.695 1.00 74.06 74 ARG A N 1
ATOM 571 C CA . ARG A 1 74 ? 18.393 -1.980 -31.728 1.00 74.06 74 ARG A CA 1
ATOM 572 C C . ARG A 1 74 ? 18.825 -2.465 -30.349 1.00 74.06 74 ARG A C 1
ATOM 574 O O . ARG A 1 74 ? 18.924 -3.658 -30.069 1.00 74.06 74 ARG A O 1
ATOM 581 N N . ARG A 1 75 ? 19.106 -1.517 -29.451 1.00 81.19 75 ARG A N 1
ATOM 582 C CA . ARG A 1 75 ? 19.308 -1.854 -28.039 1.00 81.19 75 ARG A CA 1
ATOM 583 C C . ARG A 1 75 ? 18.009 -2.409 -27.470 1.00 81.19 75 ARG A C 1
ATOM 585 O O . ARG A 1 75 ? 16.965 -1.782 -27.615 1.00 81.19 75 ARG A O 1
ATOM 592 N N . ALA A 1 76 ? 18.106 -3.556 -26.806 1.00 86.44 76 ALA A N 1
ATOM 593 C CA . ALA A 1 76 ? 16.965 -4.181 -26.161 1.00 86.44 76 ALA A CA 1
ATOM 594 C C . ALA A 1 76 ? 16.332 -3.231 -25.123 1.00 86.44 76 ALA A C 1
ATOM 596 O O . ALA A 1 76 ? 17.072 -2.535 -24.414 1.00 86.44 76 ALA A O 1
ATOM 597 N N . PRO A 1 77 ? 14.994 -3.226 -24.995 1.00 93.19 77 PRO A N 1
ATOM 598 C CA . PRO A 1 77 ? 14.306 -2.542 -23.910 1.00 93.19 77 PRO A CA 1
ATOM 599 C C . PRO A 1 77 ? 14.817 -2.993 -22.542 1.00 93.19 77 PRO A C 1
ATOM 601 O O . PRO A 1 77 ? 15.299 -4.116 -22.391 1.00 93.19 77 PRO A O 1
ATOM 604 N N . VAL A 1 78 ? 14.657 -2.145 -21.528 1.00 95.12 78 VAL A N 1
ATOM 605 C CA . VAL A 1 78 ? 14.934 -2.492 -20.125 1.00 95.12 78 VAL A CA 1
ATOM 606 C C . VAL A 1 78 ? 13.730 -2.181 -19.248 1.00 95.12 78 VAL A C 1
ATOM 608 O O . VAL A 1 78 ? 13.059 -1.167 -19.449 1.00 95.12 78 VAL A O 1
ATOM 611 N N . ILE A 1 79 ? 13.457 -3.033 -18.260 1.00 96.75 79 ILE A N 1
ATOM 612 C CA . ILE A 1 79 ? 12.362 -2.826 -17.309 1.00 96.75 79 ILE A CA 1
ATOM 613 C C . ILE A 1 79 ? 12.933 -2.494 -15.934 1.00 96.75 79 ILE A C 1
ATOM 615 O O . ILE A 1 79 ? 13.783 -3.205 -15.407 1.00 96.75 79 ILE A O 1
ATOM 619 N N . TRP A 1 80 ? 12.427 -1.426 -15.334 1.00 97.12 80 TRP A N 1
ATOM 620 C CA . TRP A 1 80 ? 12.728 -1.001 -13.975 1.00 97.12 80 TRP A CA 1
ATOM 621 C C . TRP A 1 80 ? 11.478 -1.127 -13.116 1.00 97.12 80 TRP A C 1
ATOM 623 O O . TRP A 1 80 ? 10.389 -0.766 -13.558 1.00 97.12 80 TRP A O 1
ATOM 633 N N . TYR A 1 81 ? 11.613 -1.605 -11.886 1.00 96.56 81 TYR A N 1
ATOM 634 C CA . TYR A 1 81 ? 10.506 -1.670 -10.935 1.00 96.56 81 TYR A CA 1
ATOM 635 C C . TYR A 1 81 ? 10.921 -1.144 -9.564 1.00 96.56 81 TYR A C 1
ATOM 637 O O . TYR A 1 81 ? 12.059 -1.311 -9.125 1.00 96.56 81 TYR A O 1
ATOM 645 N N . GLY A 1 82 ? 9.977 -0.537 -8.856 1.00 93.94 82 GLY A N 1
ATOM 646 C CA . GLY A 1 82 ? 10.174 -0.086 -7.485 1.00 93.94 82 GLY A CA 1
ATOM 647 C C . GLY A 1 82 ? 8.850 0.208 -6.795 1.00 93.94 82 GLY A C 1
ATOM 648 O O . GLY A 1 82 ? 7.785 -0.128 -7.303 1.00 93.94 82 GLY A O 1
ATOM 649 N N . ARG A 1 83 ? 8.915 0.880 -5.644 1.00 92.12 83 ARG A N 1
ATOM 650 C CA . ARG A 1 83 ? 7.759 1.127 -4.769 1.00 92.12 83 ARG A CA 1
ATOM 651 C C . ARG A 1 83 ? 6.585 1.852 -5.434 1.00 92.12 83 ARG A C 1
ATOM 653 O O . ARG A 1 83 ? 5.442 1.637 -5.047 1.00 92.12 83 ARG A O 1
ATOM 660 N N . THR A 1 84 ? 6.861 2.759 -6.369 1.00 92.88 84 THR A N 1
ATOM 661 C CA . THR A 1 84 ? 5.864 3.708 -6.895 1.00 92.88 84 THR A CA 1
ATOM 662 C C . THR A 1 84 ? 5.488 3.476 -8.348 1.00 92.88 84 THR A C 1
ATOM 664 O O . THR A 1 84 ? 4.500 4.051 -8.804 1.00 92.88 84 THR A O 1
ATOM 667 N N . GLN A 1 85 ? 6.251 2.671 -9.090 1.00 93.94 85 GLN A N 1
ATOM 668 C CA . GLN A 1 85 ? 5.987 2.397 -10.499 1.00 93.94 85 GLN A CA 1
ATOM 669 C C . GLN A 1 85 ? 6.817 1.226 -11.036 1.00 93.94 85 GLN A C 1
ATOM 671 O O . GLN A 1 85 ? 7.875 0.890 -10.499 1.00 93.94 85 GLN A O 1
ATOM 676 N N . VAL A 1 86 ? 6.359 0.684 -12.163 1.00 95.56 86 VAL A N 1
ATOM 677 C CA . VAL A 1 86 ? 7.146 -0.128 -13.097 1.00 95.56 86 VAL A CA 1
ATOM 678 C C . VAL A 1 86 ? 7.286 0.651 -14.400 1.00 95.56 86 VAL A C 1
ATOM 680 O O . VAL A 1 86 ? 6.313 1.235 -14.875 1.00 95.56 86 VAL A O 1
ATOM 683 N N . VAL A 1 87 ? 8.486 0.689 -14.971 1.00 95.50 87 VAL A N 1
ATOM 684 C CA . VAL A 1 87 ? 8.808 1.456 -16.177 1.00 95.50 87 VAL A CA 1
ATOM 685 C C . VAL A 1 87 ? 9.544 0.566 -17.168 1.00 95.50 87 VAL A C 1
ATOM 687 O O . VAL A 1 87 ? 10.617 0.062 -16.857 1.00 95.50 87 VAL A O 1
ATOM 690 N N . ALA A 1 88 ? 9.002 0.415 -18.371 1.00 95.44 88 ALA A N 1
ATOM 691 C CA . ALA A 1 88 ? 9.741 -0.091 -19.520 1.00 95.44 88 ALA A CA 1
ATOM 692 C C . ALA A 1 88 ? 10.341 1.093 -20.286 1.00 95.44 88 ALA A C 1
ATOM 694 O O . ALA A 1 88 ? 9.609 2.000 -20.686 1.00 95.44 88 ALA A O 1
ATOM 695 N N . VAL A 1 89 ? 11.658 1.082 -20.478 1.00 93.75 89 VAL A N 1
ATOM 696 C CA . VAL A 1 89 ? 12.383 2.013 -21.349 1.00 93.75 89 VAL A CA 1
ATOM 697 C C . VAL A 1 89 ? 12.656 1.285 -22.656 1.00 93.75 89 VAL A C 1
ATOM 699 O O . VAL A 1 89 ? 13.399 0.304 -22.665 1.00 93.75 89 VAL A O 1
ATOM 702 N N . MET A 1 90 ? 12.045 1.746 -23.745 1.00 90.69 90 MET A N 1
ATOM 703 C CA . MET A 1 90 ? 12.018 0.993 -25.001 1.00 90.69 90 MET A CA 1
ATOM 704 C C . MET A 1 90 ? 13.345 1.043 -25.765 1.00 90.69 90 MET A C 1
ATOM 706 O O . MET A 1 90 ? 13.737 0.056 -26.378 1.00 90.69 90 MET A O 1
ATOM 710 N N . GLN A 1 91 ? 14.050 2.177 -25.718 1.00 86.19 91 GLN A N 1
ATOM 711 C CA . GLN A 1 91 ? 15.292 2.409 -26.471 1.00 86.19 91 GLN A CA 1
ATOM 712 C C . GLN A 1 91 ? 16.359 3.053 -25.574 1.00 86.19 91 GLN A C 1
ATOM 714 O O . GLN A 1 91 ? 16.600 4.260 -25.649 1.00 86.19 91 GLN A O 1
ATOM 719 N N . PRO A 1 92 ? 16.974 2.287 -24.657 1.00 80.00 92 PRO A N 1
ATOM 720 C CA . PRO A 1 92 ? 17.861 2.840 -23.638 1.00 80.00 92 PRO A CA 1
ATOM 721 C C . PRO A 1 92 ? 19.131 3.478 -24.229 1.00 80.00 92 PRO A C 1
ATOM 723 O O . PRO A 1 92 ? 19.925 2.840 -24.929 1.00 80.00 92 PRO A O 1
ATOM 726 N N . GLY A 1 93 ? 19.374 4.740 -23.864 1.00 75.38 93 GLY A N 1
ATOM 727 C CA . GLY A 1 93 ? 20.543 5.519 -24.286 1.00 75.38 93 GLY A CA 1
ATOM 728 C C . GLY A 1 93 ? 20.331 6.375 -25.535 1.00 75.38 93 GLY A C 1
ATOM 729 O O . GLY A 1 93 ? 21.289 6.992 -25.998 1.00 75.38 93 GLY A O 1
ATOM 730 N N . GLU A 1 94 ? 19.108 6.430 -26.061 1.00 74.62 94 GLU A N 1
ATOM 731 C CA . GLU A 1 94 ? 18.697 7.466 -27.008 1.00 74.62 94 GLU A CA 1
ATOM 732 C C . GLU A 1 94 ? 18.307 8.758 -26.270 1.00 74.62 94 GLU A C 1
ATOM 734 O O . GLU A 1 94 ? 17.951 8.735 -25.093 1.00 74.62 94 GLU A O 1
ATOM 739 N N . VAL A 1 95 ? 18.394 9.905 -26.954 1.00 66.19 95 VAL A N 1
ATOM 740 C CA . VAL A 1 95 ? 18.122 11.234 -26.362 1.00 66.19 95 VAL A CA 1
ATOM 741 C C . VAL A 1 95 ? 16.655 11.372 -25.927 1.00 66.19 95 VAL A C 1
ATOM 743 O O . VAL A 1 95 ? 16.352 12.102 -24.985 1.00 66.19 95 VAL A O 1
ATOM 746 N N . ALA A 1 96 ? 15.754 10.640 -26.584 1.00 67.06 96 ALA A N 1
ATOM 747 C CA . ALA A 1 96 ? 14.321 10.623 -26.328 1.00 67.06 96 ALA A CA 1
ATOM 748 C C . ALA A 1 96 ? 13.798 9.178 -26.374 1.00 67.06 96 ALA A C 1
ATOM 750 O O . ALA A 1 96 ? 13.156 8.774 -27.334 1.00 67.06 96 ALA A O 1
ATOM 751 N N . SER A 1 97 ? 14.099 8.382 -25.346 1.00 77.12 97 SER A N 1
ATOM 752 C CA . SER A 1 97 ? 13.559 7.023 -25.235 1.00 77.12 97 SER A CA 1
ATOM 753 C C . SER A 1 97 ? 12.068 7.044 -24.904 1.00 77.12 97 SER A C 1
ATOM 755 O O . SER A 1 97 ? 11.678 7.602 -23.875 1.00 77.12 97 SER A O 1
ATOM 757 N N . ASP A 1 98 ? 11.257 6.355 -25.704 1.00 86.19 98 ASP A N 1
ATOM 758 C CA . ASP A 1 98 ? 9.865 6.078 -25.346 1.00 86.19 98 ASP A CA 1
ATOM 759 C C . ASP A 1 98 ? 9.794 5.249 -24.058 1.00 86.19 98 ASP A C 1
ATOM 761 O O . ASP A 1 98 ? 10.613 4.349 -23.809 1.00 86.19 98 ASP A O 1
ATOM 765 N N . VAL A 1 99 ? 8.800 5.559 -23.224 1.00 91.12 99 VAL A N 1
ATOM 766 C CA . VAL A 1 99 ? 8.588 4.888 -21.941 1.00 91.12 99 VAL A CA 1
ATOM 767 C C . VAL A 1 99 ? 7.148 4.431 -21.787 1.00 91.12 99 VAL A C 1
ATOM 769 O O . VAL A 1 99 ? 6.204 5.160 -22.082 1.00 91.12 99 VAL A O 1
ATOM 772 N N . CYS A 1 100 ? 6.973 3.236 -21.231 1.00 93.12 100 CYS A N 1
ATOM 773 C CA . CYS A 1 100 ? 5.675 2.741 -20.789 1.00 93.12 100 CYS A CA 1
ATOM 774 C C . CYS A 1 100 ? 5.695 2.542 -19.275 1.00 93.12 100 CYS A C 1
ATOM 776 O O . CYS A 1 100 ? 6.590 1.882 -18.748 1.00 93.12 100 CYS A O 1
ATOM 778 N N . ARG A 1 101 ? 4.721 3.120 -18.564 1.00 94.38 101 ARG A N 1
ATOM 779 C CA . ARG A 1 101 ? 4.680 3.119 -17.094 1.00 94.38 101 ARG A CA 1
ATOM 780 C C . ARG A 1 101 ? 3.421 2.460 -16.556 1.00 94.38 101 ARG A C 1
ATOM 782 O O . ARG A 1 101 ? 2.333 2.733 -17.049 1.00 94.38 101 ARG A O 1
ATOM 789 N N . VAL A 1 102 ? 3.570 1.686 -15.489 1.00 94.38 102 VAL A N 1
ATOM 790 C CA . VAL A 1 102 ? 2.479 1.277 -14.597 1.00 94.38 102 VAL A CA 1
ATOM 791 C C . VAL A 1 102 ? 2.710 1.983 -13.272 1.00 94.38 102 VAL A C 1
ATOM 793 O O . VAL A 1 102 ? 3.751 1.792 -12.644 1.00 94.38 102 VAL A O 1
ATOM 796 N N . ALA A 1 103 ? 1.774 2.828 -12.850 1.00 93.00 103 ALA A N 1
ATOM 797 C CA . ALA A 1 103 ? 1.867 3.482 -11.550 1.00 93.00 103 ALA A CA 1
ATOM 798 C C . ALA A 1 103 ? 1.527 2.480 -10.435 1.00 93.00 103 ALA A C 1
ATOM 800 O O . ALA A 1 103 ? 0.612 1.685 -10.560 1.00 93.00 103 ALA A O 1
ATOM 801 N N . LEU A 1 104 ? 2.232 2.523 -9.313 1.00 94.06 104 LEU A N 1
ATOM 802 C CA . LEU A 1 104 ? 1.961 1.675 -8.154 1.00 94.06 104 LEU A CA 1
ATOM 803 C C . LEU A 1 104 ? 1.536 2.570 -6.996 1.00 94.06 104 LEU A C 1
ATOM 805 O O . LEU A 1 104 ? 2.328 2.989 -6.153 1.00 94.06 104 LEU A O 1
ATOM 809 N N . THR A 1 105 ? 0.257 2.937 -7.004 1.00 94.25 105 THR A N 1
ATOM 810 C CA . THR A 1 105 ? -0.333 3.760 -5.945 1.00 94.25 105 THR A CA 1
ATOM 811 C C . THR A 1 105 ? -0.705 2.872 -4.764 1.00 94.25 105 THR A C 1
ATOM 813 O O . THR A 1 105 ? -1.429 1.899 -4.985 1.00 94.25 105 THR A O 1
ATOM 816 N N . PRO A 1 106 ? -0.281 3.185 -3.525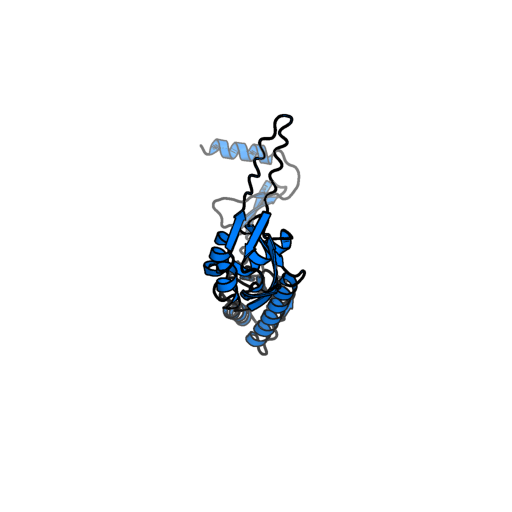 1.00 95.44 106 PRO A N 1
ATOM 817 C CA . PRO A 1 106 ? -0.720 2.449 -2.346 1.00 95.44 106 PRO A CA 1
ATOM 818 C C . PRO A 1 106 ? -2.247 2.389 -2.254 1.00 95.44 106 PRO A C 1
ATOM 820 O O . PRO A 1 106 ? -2.932 3.357 -2.597 1.00 95.44 106 PRO A O 1
ATOM 823 N N . SER A 1 107 ? -2.787 1.263 -1.794 1.00 96.81 107 SER A N 1
ATOM 824 C CA . SER A 1 107 ? -4.227 1.139 -1.574 1.00 96.81 107 SER A CA 1
ATOM 825 C C . SER A 1 107 ? -4.707 2.137 -0.511 1.00 96.81 107 SER A C 1
ATOM 827 O O . SER A 1 107 ? -3.935 2.507 0.381 1.00 96.81 107 SER A O 1
ATOM 829 N N . PRO A 1 108 ? -5.984 2.556 -0.534 1.00 97.31 108 PRO A N 1
ATOM 830 C CA . PRO A 1 108 ? -6.544 3.395 0.525 1.00 97.31 108 PRO A CA 1
ATOM 831 C C . PRO A 1 108 ? -6.378 2.793 1.930 1.00 97.31 108 PRO A C 1
ATOM 833 O O . PRO A 1 108 ? -6.201 3.526 2.904 1.00 97.31 108 PRO A O 1
ATOM 836 N N . GLN A 1 109 ? -6.422 1.464 2.038 1.00 97.88 109 GLN A N 1
ATOM 837 C CA . GLN A 1 109 ? -6.258 0.725 3.285 1.00 97.88 109 GLN A CA 1
ATOM 838 C C . GLN A 1 109 ? -4.820 0.811 3.796 1.00 97.88 109 GLN A C 1
ATOM 840 O O . GLN A 1 109 ? -4.604 1.215 4.939 1.00 97.88 109 GLN A O 1
ATOM 845 N N . LEU A 1 110 ? -3.838 0.486 2.949 1.00 97.81 110 LEU A N 1
ATOM 846 C CA . LEU A 1 110 ? -2.427 0.562 3.319 1.00 97.81 110 LEU A CA 1
ATOM 847 C C . LEU A 1 110 ? -2.013 2.010 3.596 1.00 97.81 110 LEU A C 1
ATOM 849 O O . LEU A 1 110 ? -1.323 2.264 4.577 1.00 97.81 110 LEU A O 1
ATOM 853 N N . ALA A 1 111 ? -2.483 2.967 2.790 1.00 97.75 111 ALA A N 1
ATOM 854 C CA . ALA A 1 111 ? -2.228 4.389 3.003 1.00 97.75 111 ALA A CA 1
ATOM 855 C C . ALA A 1 111 ? -2.751 4.861 4.367 1.00 97.75 111 ALA A C 1
ATOM 857 O O . ALA A 1 111 ? -2.037 5.550 5.092 1.00 97.75 111 ALA A O 1
ATOM 858 N N . ARG A 1 112 ? -3.958 4.433 4.766 1.00 98.38 112 ARG A N 1
ATOM 859 C CA . ARG A 1 112 ? -4.510 4.756 6.088 1.00 98.38 112 ARG A CA 1
ATOM 860 C C . ARG A 1 112 ? -3.662 4.186 7.223 1.00 98.38 112 ARG A C 1
ATOM 862 O O . ARG A 1 112 ? -3.451 4.888 8.208 1.00 98.38 112 ARG A O 1
ATOM 869 N N . LEU A 1 113 ? -3.197 2.944 7.100 1.00 98.38 113 LEU A N 1
ATOM 870 C CA . LEU A 1 113 ? -2.317 2.332 8.101 1.00 98.38 113 LEU A CA 1
ATOM 871 C C . LEU A 1 113 ? -0.953 3.037 8.142 1.00 98.38 113 LEU A C 1
ATOM 873 O O . LEU A 1 113 ? -0.458 3.335 9.222 1.00 98.38 113 LEU A O 1
ATOM 877 N N . ALA A 1 114 ? -0.388 3.408 6.994 1.00 98.06 114 ALA A N 1
ATOM 878 C CA . ALA A 1 114 ? 0.844 4.192 6.928 1.00 98.06 114 ALA A CA 1
ATOM 879 C C . ALA A 1 114 ? 0.687 5.591 7.556 1.00 98.06 114 ALA A C 1
ATOM 881 O O . ALA A 1 114 ? 1.618 6.104 8.174 1.00 98.06 114 ALA A O 1
ATOM 882 N N . ASP A 1 115 ? -0.487 6.215 7.435 1.00 98.00 115 ASP A N 1
ATOM 883 C CA . ASP A 1 115 ? -0.782 7.475 8.121 1.00 98.00 115 ASP A CA 1
ATOM 884 C C . ASP A 1 115 ? -0.849 7.296 9.643 1.00 98.00 115 ASP A C 1
ATOM 886 O O . ASP A 1 115 ? -0.387 8.168 10.380 1.00 98.00 115 ASP A O 1
ATOM 890 N N . TRP A 1 116 ? -1.395 6.173 10.123 1.00 97.69 116 TRP A N 1
ATOM 891 C CA . TRP A 1 116 ? -1.406 5.839 11.551 1.00 97.69 116 TRP A CA 1
ATOM 892 C C . TRP A 1 116 ? 0.004 5.612 12.094 1.00 97.69 116 TRP A C 1
ATOM 894 O O . TRP A 1 116 ? 0.330 6.149 13.150 1.00 97.69 116 TRP A O 1
ATOM 904 N N . ASP A 1 117 ? 0.836 4.881 11.350 1.00 97.75 117 ASP A N 1
ATOM 905 C CA . ASP A 1 117 ? 2.244 4.641 11.680 1.00 97.75 117 ASP A CA 1
ATOM 906 C C . ASP A 1 117 ? 3.036 5.957 11.746 1.00 97.75 117 ASP A C 1
ATOM 908 O O . ASP A 1 117 ? 3.666 6.271 12.755 1.00 97.75 117 ASP A O 1
ATOM 912 N N . ARG A 1 118 ? 2.899 6.818 10.726 1.00 97.56 118 ARG A N 1
ATOM 913 C CA . ARG A 1 118 ? 3.566 8.131 10.682 1.00 97.56 118 ARG A CA 1
ATOM 914 C C . ARG A 1 118 ? 3.136 9.055 11.822 1.00 97.56 118 ARG A C 1
ATOM 916 O O . ARG A 1 118 ? 3.943 9.844 12.309 1.00 97.56 118 ARG A O 1
ATOM 923 N N . ALA A 1 119 ? 1.870 8.990 12.230 1.00 97.19 119 ALA A N 1
ATOM 924 C CA . ALA A 1 119 ? 1.358 9.749 13.368 1.00 97.19 119 ALA A CA 1
ATOM 925 C C . ALA A 1 119 ? 1.812 9.175 14.725 1.00 97.19 119 ALA A C 1
ATOM 927 O O . ALA A 1 119 ? 1.573 9.797 15.760 1.00 97.19 119 ALA A O 1
ATOM 928 N N . GLY A 1 120 ? 2.411 7.981 14.740 1.00 96.56 120 GLY A N 1
ATOM 929 C CA . GLY A 1 120 ? 2.777 7.220 15.933 1.00 96.56 120 GLY A CA 1
ATOM 930 C C . GLY A 1 120 ? 1.590 6.572 16.649 1.00 96.56 120 GLY A C 1
ATOM 931 O O . GLY A 1 120 ? 1.784 5.620 17.396 1.00 96.56 120 GLY A O 1
ATOM 932 N N . LYS A 1 121 ? 0.365 7.074 16.441 1.00 94.81 121 LYS A N 1
ATOM 933 C CA . LYS A 1 121 ? -0.877 6.536 17.005 1.00 94.81 121 LYS A CA 1
ATOM 934 C C . LYS A 1 121 ? -2.096 7.055 16.247 1.00 94.81 121 LYS A C 1
ATOM 936 O O . LYS A 1 121 ? -2.199 8.252 15.978 1.00 94.81 121 LYS A O 1
ATOM 941 N N . ALA A 1 122 ? -3.092 6.198 16.038 1.00 97.62 122 ALA A N 1
ATOM 942 C CA . ALA A 1 122 ? -4.462 6.629 15.759 1.00 97.62 122 ALA A CA 1
ATOM 943 C C . ALA A 1 122 ? -5.347 6.461 16.997 1.00 97.62 122 ALA A C 1
ATOM 945 O O . ALA A 1 122 ? -5.193 5.509 17.751 1.00 97.62 122 ALA A O 1
ATOM 946 N N . SER A 1 123 ? -6.268 7.400 17.226 1.00 97.69 123 SER A N 1
ATOM 947 C CA . SER A 1 123 ? -7.147 7.376 18.404 1.00 97.69 123 SER A CA 1
ATOM 948 C C . SER A 1 123 ? -8.617 7.624 18.041 1.00 97.69 123 SER A C 1
ATOM 950 O O . SER A 1 123 ? -9.192 8.624 18.473 1.00 97.69 123 SER A O 1
ATOM 952 N N . PRO A 1 124 ? -9.249 6.804 17.180 1.00 97.88 124 PRO A N 1
ATOM 953 C CA . PRO A 1 124 ? -10.667 6.961 16.864 1.00 97.88 124 PRO A CA 1
ATOM 954 C C . PRO A 1 124 ? -11.565 6.692 18.081 1.00 97.88 124 PRO A C 1
ATOM 956 O O . PRO A 1 124 ? -11.266 5.865 18.944 1.00 97.88 124 PRO A O 1
ATOM 959 N N . SER A 1 125 ? -12.711 7.365 18.126 1.00 96.94 125 SER A N 1
ATOM 960 C CA . SER A 1 125 ? -13.845 6.953 18.957 1.00 96.94 125 SER A CA 1
ATOM 961 C C . SER A 1 125 ? -14.407 5.610 18.481 1.00 96.94 125 SER A C 1
ATOM 963 O O . SER A 1 125 ? -14.162 5.176 17.352 1.00 96.94 125 SER A O 1
ATOM 965 N N . GLN A 1 126 ? -15.225 4.961 19.312 1.00 96.06 126 GLN A N 1
ATOM 966 C CA . GLN A 1 126 ? -15.885 3.707 18.937 1.00 96.06 126 GLN A CA 1
ATOM 967 C C . GLN A 1 126 ? -16.686 3.832 17.631 1.00 96.06 126 GLN A C 1
ATOM 969 O O . GLN A 1 126 ? -16.594 2.966 16.765 1.00 96.06 126 GLN A O 1
ATOM 974 N N . ALA A 1 127 ? -17.456 4.914 17.470 1.00 96.69 127 ALA A N 1
ATOM 975 C CA . ALA A 1 127 ? -18.276 5.130 16.280 1.00 96.69 127 ALA A CA 1
ATOM 976 C C . ALA A 1 127 ? -17.414 5.294 15.019 1.00 96.69 127 ALA A C 1
ATOM 978 O O . ALA A 1 127 ? -17.697 4.670 13.997 1.00 96.69 127 ALA A O 1
ATOM 979 N N . GLU A 1 128 ? -16.337 6.078 15.105 1.00 97.94 128 GLU A N 1
ATOM 980 C CA . GLU A 1 128 ? -15.388 6.275 14.004 1.00 97.94 128 GLU A CA 1
ATOM 981 C C . GLU A 1 128 ? -14.692 4.964 13.625 1.00 97.94 128 GLU A C 1
ATOM 983 O O . GLU A 1 128 ? -14.628 4.622 12.444 1.00 97.94 128 GLU A O 1
ATOM 988 N N . LEU A 1 129 ? -14.228 4.193 14.615 1.00 97.75 129 LEU A N 1
ATOM 989 C CA . LEU A 1 129 ? -13.579 2.907 14.376 1.00 97.75 129 LEU A CA 1
ATOM 990 C C . LEU A 1 129 ? -14.543 1.908 13.728 1.00 97.75 129 LEU A C 1
ATOM 992 O O . LEU A 1 129 ? -14.197 1.273 12.736 1.00 97.75 129 LEU A O 1
ATOM 996 N N . VAL A 1 130 ? -15.780 1.814 14.219 1.00 97.88 130 VAL A N 1
ATOM 997 C CA . VAL A 1 130 ? -16.814 0.956 13.620 1.00 97.88 130 VAL A CA 1
ATOM 998 C C . VAL A 1 130 ? -17.080 1.336 12.163 1.00 97.88 130 VAL A C 1
ATOM 1000 O O . VAL A 1 130 ? -17.231 0.448 11.324 1.00 97.88 130 VAL A O 1
ATOM 1003 N N . VAL A 1 131 ? -17.126 2.631 11.836 1.00 98.31 131 VAL A N 1
ATOM 1004 C CA . VAL A 1 131 ? -17.293 3.082 10.447 1.00 98.31 131 VAL A CA 1
ATOM 1005 C C . VAL A 1 131 ? -16.092 2.674 9.597 1.00 98.31 131 VAL A C 1
ATOM 1007 O O . VAL A 1 131 ? -16.293 2.114 8.520 1.00 98.31 131 VAL A O 1
ATOM 1010 N N . LEU A 1 132 ? -14.863 2.882 10.076 1.00 98.06 132 LEU A N 1
ATOM 1011 C CA . LEU A 1 132 ? -13.642 2.487 9.364 1.00 98.06 132 LEU A CA 1
ATOM 1012 C C . LEU A 1 132 ? -13.610 0.983 9.062 1.00 98.06 132 LEU A C 1
ATOM 1014 O O . LEU A 1 132 ? -13.341 0.597 7.926 1.00 98.06 132 LEU A O 1
ATOM 1018 N N . LEU A 1 133 ? -13.946 0.145 10.047 1.00 97.94 133 LEU A N 1
ATOM 1019 C CA . LEU A 1 133 ? -13.977 -1.315 9.902 1.00 97.94 133 LEU A CA 1
ATOM 1020 C C . LEU A 1 133 ? -15.059 -1.799 8.924 1.00 97.94 133 LEU A C 1
ATOM 1022 O O . LEU A 1 133 ? -14.859 -2.788 8.230 1.00 97.94 133 LEU A O 1
ATOM 1026 N N . ARG A 1 134 ? -16.199 -1.100 8.841 1.00 97.38 134 ARG A N 1
ATOM 1027 C CA . ARG A 1 134 ? -17.319 -1.448 7.943 1.00 97.38 134 ARG A CA 1
ATOM 1028 C C . ARG A 1 134 ? -17.198 -0.896 6.526 1.00 97.38 134 ARG A C 1
ATOM 1030 O O . ARG A 1 134 ? -18.043 -1.215 5.696 1.00 97.38 134 ARG A O 1
ATOM 1037 N N . THR A 1 135 ? -16.255 0.010 6.286 1.00 97.81 135 THR A N 1
ATOM 1038 C CA . THR A 1 135 ? -16.119 0.705 5.002 1.00 97.81 135 THR A CA 1
ATOM 1039 C C . THR A 1 135 ? -14.738 0.441 4.426 1.00 97.81 135 THR A C 1
ATOM 1041 O O . THR A 1 135 ? -14.580 -0.464 3.612 1.00 97.81 135 THR A O 1
ATOM 1044 N N . LEU A 1 136 ? -13.733 1.177 4.895 1.00 97.81 136 LEU A N 1
ATOM 1045 C CA . LEU A 1 136 ? -12.370 1.134 4.386 1.00 97.81 136 LEU A CA 1
ATOM 1046 C C . LEU A 1 136 ? -11.714 -0.241 4.572 1.00 97.81 136 LEU A C 1
ATOM 1048 O O . LEU A 1 136 ? -11.133 -0.762 3.627 1.00 97.81 136 LEU A O 1
ATOM 1052 N N . PHE A 1 137 ? -11.840 -0.836 5.761 1.00 97.88 137 PHE A N 1
ATOM 1053 C CA . PHE A 1 137 ? -11.202 -2.113 6.113 1.00 97.88 137 PHE A CA 1
ATOM 1054 C C . PHE A 1 137 ? -12.138 -3.324 5.998 1.00 97.88 137 PHE A C 1
ATOM 1056 O O . PHE A 1 137 ? -11.914 -4.349 6.643 1.00 97.88 137 PHE A O 1
ATOM 1063 N N . THR A 1 138 ? -13.189 -3.224 5.184 1.00 96.19 138 THR A N 1
ATOM 1064 C CA . THR A 1 138 ? -14.105 -4.348 4.953 1.00 96.19 138 THR A CA 1
ATOM 1065 C C . THR A 1 138 ? -13.335 -5.546 4.399 1.00 96.19 138 THR A C 1
ATOM 1067 O O . THR A 1 138 ? -12.609 -5.408 3.419 1.00 96.19 138 THR A O 1
ATOM 1070 N N . GLY A 1 139 ? -13.470 -6.711 5.039 1.00 95.75 139 GLY A N 1
ATOM 1071 C CA . GLY A 1 139 ? -12.752 -7.933 4.655 1.00 95.75 139 GLY A CA 1
ATOM 1072 C C . GLY A 1 139 ? -11.244 -7.913 4.935 1.00 95.75 139 GLY A C 1
ATOM 1073 O O . GLY A 1 139 ? -10.562 -8.873 4.605 1.00 95.75 139 GLY A O 1
ATOM 1074 N N . CYS A 1 140 ? -10.720 -6.845 5.547 1.00 97.19 140 CYS A N 1
ATOM 1075 C CA . CYS A 1 140 ? -9.295 -6.709 5.854 1.00 97.19 140 CYS A CA 1
ATOM 1076 C C . CYS A 1 140 ? -8.956 -7.061 7.308 1.00 97.19 140 CYS A C 1
ATOM 1078 O O . CYS A 1 140 ? -7.792 -7.002 7.681 1.00 97.19 140 CYS A O 1
ATOM 1080 N N . VAL A 1 141 ? -9.943 -7.367 8.151 1.00 96.88 141 VAL A N 1
ATOM 1081 C CA . VAL A 1 141 ? -9.764 -7.662 9.582 1.00 96.88 141 VAL A CA 1
ATOM 1082 C C . VAL A 1 141 ? -10.432 -8.989 9.944 1.00 96.88 141 VAL A C 1
ATOM 1084 O O . VAL A 1 141 ? -11.347 -9.400 9.231 1.00 96.88 141 VAL A O 1
ATOM 1087 N N . PRO A 1 142 ? -10.032 -9.640 11.052 1.00 96.25 142 PRO A N 1
ATOM 1088 C CA . PRO A 1 142 ? -10.732 -10.809 11.575 1.00 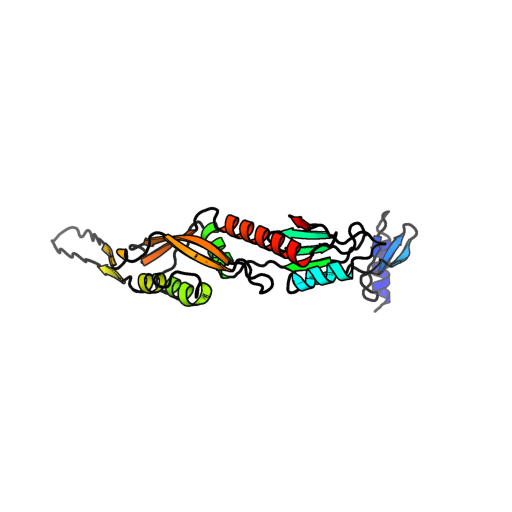96.25 142 PRO A CA 1
ATOM 1089 C C . PRO A 1 142 ? -12.219 -10.526 11.841 1.00 96.25 142 PRO A C 1
ATOM 1091 O O . PRO A 1 142 ? -12.580 -9.451 12.332 1.00 96.25 142 PRO A O 1
ATOM 1094 N N . ASP A 1 143 ? -13.076 -11.504 11.537 1.00 94.50 143 ASP A N 1
ATOM 1095 C CA . ASP A 1 143 ? -14.541 -11.368 11.602 1.00 94.50 143 ASP A CA 1
ATOM 1096 C C . ASP A 1 143 ? -15.069 -11.039 13.008 1.00 94.50 143 ASP A C 1
ATOM 1098 O O . ASP A 1 143 ? -16.132 -10.431 13.162 1.00 94.50 143 ASP A O 1
ATOM 1102 N N . ASP A 1 144 ? -14.329 -11.423 14.046 1.00 94.88 144 ASP A N 1
ATOM 1103 C CA . ASP A 1 144 ? -14.661 -11.210 15.453 1.00 94.88 144 ASP A CA 1
ATOM 1104 C C . ASP A 1 144 ? -14.265 -9.819 15.974 1.00 94.88 144 ASP A C 1
ATOM 1106 O O . ASP A 1 144 ? -14.840 -9.344 16.960 1.00 94.88 144 ASP A O 1
ATOM 1110 N N . PHE A 1 145 ? -13.371 -9.106 15.282 1.00 96.31 145 PHE A N 1
ATOM 1111 C CA . PHE A 1 145 ? -12.856 -7.824 15.755 1.00 96.31 145 PHE A CA 1
ATOM 1112 C C . PHE A 1 145 ? -13.920 -6.717 15.759 1.00 96.31 145 PHE A C 1
ATOM 1114 O O . PHE A 1 145 ? -14.088 -6.004 16.751 1.00 96.31 145 PHE A O 1
ATOM 1121 N N . LEU A 1 146 ? -14.696 -6.579 14.680 1.00 96.19 146 LEU A N 1
ATOM 1122 C CA . LEU A 1 146 ? -15.766 -5.576 14.609 1.00 96.19 146 LEU A CA 1
ATOM 1123 C C . LEU A 1 146 ? -16.867 -5.809 15.672 1.00 96.19 146 LEU A C 1
ATOM 1125 O O . LEU A 1 146 ? -17.248 -4.844 16.347 1.00 96.19 146 LEU A O 1
ATOM 1129 N N . PRO A 1 147 ? -17.403 -7.033 15.856 1.00 96.06 147 PRO A N 1
ATOM 1130 C CA . PRO A 1 147 ? -18.296 -7.346 16.969 1.00 96.06 147 PRO A CA 1
ATOM 1131 C C . PRO A 1 147 ? -17.702 -7.001 18.337 1.00 96.06 147 PRO A C 1
ATOM 1133 O O . PRO A 1 147 ? -18.405 -6.397 19.150 1.00 96.06 147 PRO A O 1
ATOM 1136 N N . ALA A 1 148 ? -16.423 -7.314 18.572 1.00 95.31 148 ALA A N 1
ATOM 1137 C CA . ALA A 1 148 ? -15.750 -7.006 19.830 1.00 95.31 148 ALA A CA 1
ATOM 1138 C C . ALA A 1 148 ? -15.707 -5.491 20.087 1.00 95.31 148 ALA A C 1
ATOM 1140 O O . ALA A 1 148 ? -16.169 -5.034 21.134 1.00 95.31 148 ALA A O 1
ATOM 1141 N N . VAL A 1 149 ? -15.286 -4.690 19.098 1.00 95.69 149 VAL A N 1
ATOM 1142 C CA . VAL A 1 149 ? -15.278 -3.216 19.189 1.00 95.69 149 VAL A CA 1
ATOM 1143 C C . VAL A 1 149 ? -16.676 -2.664 19.469 1.00 95.69 149 VAL A C 1
ATOM 1145 O O . VAL A 1 149 ? -16.824 -1.772 20.301 1.00 95.69 149 VAL A O 1
ATOM 1148 N N . ARG A 1 150 ? -17.727 -3.194 18.827 1.00 94.56 150 ARG A N 1
ATOM 1149 C CA . ARG A 1 150 ? -19.127 -2.780 19.068 1.00 94.56 150 ARG A CA 1
ATOM 1150 C C . ARG A 1 150 ? -19.655 -3.179 20.446 1.00 94.56 150 ARG A C 1
ATOM 1152 O O . ARG A 1 150 ? -20.574 -2.532 20.943 1.00 94.56 150 ARG A O 1
ATOM 1159 N N . GLY A 1 151 ? -19.125 -4.253 21.025 1.00 91.75 151 GLY A N 1
ATOM 1160 C CA . GLY A 1 151 ? -19.522 -4.766 22.335 1.00 91.75 151 GLY A CA 1
ATOM 1161 C C . GLY A 1 151 ? -19.029 -3.912 23.502 1.00 91.75 151 GLY A C 1
ATOM 1162 O O . GLY A 1 151 ? -19.600 -3.993 24.591 1.00 91.75 151 GLY A O 1
ATOM 1163 N N . VAL A 1 152 ? -18.013 -3.074 23.277 1.00 91.38 152 VAL A N 1
ATOM 1164 C CA . VAL A 1 152 ? -17.477 -2.181 24.305 1.00 91.38 152 VAL A CA 1
ATOM 1165 C C . VAL A 1 152 ? -18.519 -1.129 24.684 1.00 91.38 152 VAL A C 1
ATOM 1167 O O . VAL A 1 152 ? -19.075 -0.449 23.822 1.00 91.38 152 VAL A O 1
ATOM 1170 N N . LYS A 1 153 ? -18.789 -0.977 25.982 1.00 86.88 153 LYS A N 1
ATOM 1171 C CA . LYS A 1 153 ? -19.669 0.079 26.504 1.00 86.88 153 LYS A CA 1
ATOM 1172 C C . LYS A 1 153 ? -18.879 0.971 27.442 1.00 86.88 153 LYS A C 1
ATOM 1174 O O . LYS A 1 153 ? -18.324 0.473 28.423 1.00 86.88 153 LYS A O 1
ATOM 1179 N N . SER A 1 154 ? -18.873 2.270 27.158 1.00 80.88 154 SER A N 1
ATOM 1180 C CA . SER A 1 154 ? -18.349 3.276 28.079 1.00 80.88 154 SER A CA 1
ATOM 1181 C C . SER A 1 154 ? -19.439 3.706 29.054 1.00 80.88 154 SER A C 1
ATOM 1183 O O . SER A 1 154 ? -20.544 4.069 28.641 1.00 80.88 154 SER A O 1
ATOM 1185 N N . THR A 1 155 ? -19.137 3.670 30.347 1.00 75.69 155 THR A N 1
ATOM 1186 C CA . THR A 1 155 ? -19.975 4.274 31.382 1.00 75.69 155 THR A CA 1
ATOM 1187 C C . THR A 1 155 ? -19.162 5.311 32.139 1.00 75.69 155 THR A C 1
ATOM 1189 O O . THR A 1 155 ? -18.250 4.971 32.890 1.00 75.69 155 THR A O 1
ATOM 1192 N N . LYS A 1 156 ? -19.526 6.585 31.977 1.00 70.81 156 LYS A N 1
ATOM 1193 C CA . LYS A 1 156 ? -19.041 7.679 32.822 1.00 70.81 156 LYS A CA 1
ATOM 1194 C C . LYS A 1 156 ? -19.948 7.791 34.039 1.00 70.81 156 LYS A C 1
ATOM 1196 O O . LYS A 1 156 ? -21.032 8.368 33.954 1.00 70.81 156 LYS A O 1
ATOM 1201 N N . LYS A 1 157 ? -19.526 7.228 35.172 1.00 59.69 157 LYS A N 1
ATOM 1202 C CA . LYS A 1 157 ? -20.187 7.498 36.452 1.00 59.69 157 LYS A CA 1
ATOM 1203 C C . LYS A 1 157 ? -19.605 8.786 37.025 1.00 59.69 157 LYS A C 1
ATOM 1205 O O . LYS A 1 157 ? -18.425 8.864 37.357 1.00 59.69 157 LYS A O 1
ATOM 1210 N N . MET A 1 158 ? -20.436 9.822 37.089 1.00 53.81 158 MET A N 1
ATOM 1211 C CA . MET A 1 158 ? -20.139 11.012 37.879 1.00 53.81 158 MET A CA 1
ATOM 1212 C C . MET A 1 158 ? -20.724 10.803 39.272 1.00 53.81 158 MET A C 1
ATOM 1214 O O . MET A 1 158 ? -21.905 11.074 39.480 1.00 53.81 158 MET A O 1
ATOM 1218 N N . ASP A 1 159 ? -19.907 10.342 40.216 1.00 52.34 159 ASP A N 1
ATOM 1219 C CA . ASP A 1 159 ? -20.276 10.405 41.628 1.00 52.34 159 ASP A CA 1
ATOM 1220 C C . ASP A 1 159 ? -20.124 11.858 42.095 1.00 52.34 159 ASP A C 1
ATOM 1222 O O . ASP A 1 159 ? -19.026 12.387 42.277 1.00 52.34 159 ASP A O 1
ATOM 1226 N N . ALA A 1 160 ? -21.259 12.548 42.203 1.00 46.88 160 ALA A N 1
ATOM 1227 C CA . ALA A 1 160 ? -21.350 13.845 42.853 1.00 46.88 160 ALA A CA 1
ATOM 1228 C C . ALA A 1 160 ? -21.593 13.612 44.346 1.00 46.88 160 ALA A C 1
ATOM 1230 O O . ALA A 1 160 ? -22.734 13.614 44.801 1.00 46.88 160 ALA A O 1
ATOM 1231 N N . ASP A 1 161 ? -20.521 13.396 45.106 1.00 46.94 161 ASP A N 1
ATOM 1232 C CA . ASP A 1 161 ? -20.618 13.276 46.558 1.00 46.94 161 ASP A CA 1
ATOM 1233 C C . ASP A 1 161 ? -20.800 14.680 47.165 1.00 46.94 161 ASP A C 1
ATOM 1235 O O . ASP A 1 161 ? -19.847 15.420 47.420 1.00 46.94 161 ASP A O 1
ATOM 1239 N N . SER A 1 162 ? -22.053 15.127 47.300 1.00 42.62 162 SER A N 1
ATOM 1240 C CA . SER A 1 162 ? -22.384 16.391 47.961 1.00 42.62 162 SER A CA 1
ATOM 1241 C C . SER A 1 162 ? -22.568 16.165 49.462 1.00 42.62 162 SER A C 1
ATOM 1243 O O . SER A 1 162 ? -23.693 16.176 49.966 1.00 42.62 162 SER A O 1
ATOM 1245 N N . GLN A 1 163 ? -21.474 15.994 50.207 1.00 43.66 163 GLN A N 1
ATOM 1246 C CA . GLN A 1 163 ? -21.528 16.188 51.657 1.00 43.66 163 GLN A CA 1
ATOM 1247 C C . GLN A 1 163 ? -21.637 17.687 51.961 1.00 43.66 163 GLN A C 1
ATOM 1249 O O . GLN A 1 163 ? -20.649 18.419 52.017 1.00 43.66 163 GLN A O 1
ATOM 1254 N N . ILE A 1 164 ? -22.870 18.155 52.167 1.00 48.75 164 ILE A N 1
ATOM 1255 C CA . ILE A 1 164 ? -23.149 19.459 52.777 1.00 48.75 164 ILE A CA 1
ATOM 1256 C C . ILE A 1 164 ? -22.874 19.317 54.280 1.00 48.75 164 ILE A C 1
ATOM 1258 O O . ILE A 1 164 ? -23.771 19.041 55.069 1.00 48.75 164 ILE A O 1
ATOM 1262 N N . SER A 1 165 ? -21.612 19.478 54.673 1.00 42.97 165 SER A N 1
ATOM 1263 C CA . SER A 1 165 ? -21.232 19.781 56.054 1.00 42.97 165 SER A CA 1
ATOM 1264 C C . SER A 1 165 ? -20.728 21.220 56.093 1.00 42.97 165 SER A C 1
ATOM 1266 O O . SER A 1 165 ? -19.916 21.636 55.265 1.00 42.97 165 SER A O 1
ATOM 1268 N N . HIS A 1 166 ? -21.298 22.019 56.990 1.00 49.44 166 HIS A N 1
ATOM 1269 C CA . HIS A 1 166 ? -21.090 23.458 57.075 1.00 49.44 166 HIS A CA 1
ATOM 1270 C C . HIS A 1 166 ? -19.604 23.830 57.219 1.00 49.44 166 HIS A C 1
ATOM 1272 O O . HIS A 1 166 ? -19.012 23.665 58.281 1.00 49.44 166 HIS A O 1
ATOM 1278 N N . GLY A 1 167 ? -19.041 24.425 56.164 1.00 51.94 167 GLY A N 1
ATOM 1279 C CA . GLY A 1 167 ? -17.758 25.130 56.193 1.00 51.94 167 GLY A CA 1
ATOM 1280 C C . GLY A 1 167 ? -16.698 24.488 55.302 1.00 51.94 167 GLY A C 1
ATOM 1281 O O . GLY A 1 167 ? -16.142 23.455 55.645 1.00 51.94 167 GLY A O 1
ATOM 1282 N N . ARG A 1 168 ? -16.364 25.173 54.196 1.00 47.44 168 ARG A N 1
ATOM 1283 C CA . ARG A 1 168 ? -15.356 24.808 53.174 1.00 47.44 168 ARG A CA 1
ATOM 1284 C C . ARG A 1 168 ? -15.765 23.663 52.230 1.00 47.44 168 ARG A C 1
ATOM 1286 O O . ARG A 1 168 ? -15.369 22.515 52.374 1.00 47.44 168 ARG A O 1
ATOM 1293 N N . VAL A 1 169 ? -16.498 24.032 51.179 1.00 42.25 169 VAL A N 1
ATOM 1294 C CA . VAL A 1 169 ? -16.800 23.162 50.033 1.00 42.25 169 VAL A CA 1
ATOM 1295 C C . VAL A 1 169 ? -15.549 23.027 49.156 1.00 42.25 169 VAL A C 1
ATOM 1297 O O . VAL A 1 169 ? -15.204 23.952 48.424 1.00 42.25 169 VAL A O 1
ATOM 1300 N N . SER A 1 170 ? -14.872 21.880 49.224 1.00 42.91 170 SER A N 1
ATOM 1301 C CA . SER A 1 170 ? -13.979 21.410 48.159 1.00 42.91 170 SER A CA 1
ATOM 1302 C C . SER A 1 170 ? -14.745 20.364 47.355 1.00 42.91 170 SER A C 1
ATOM 1304 O O . SER A 1 170 ? -14.939 19.240 47.806 1.00 42.91 170 SER A O 1
ATOM 1306 N N . LEU A 1 171 ? -15.243 20.762 46.184 1.00 44.75 171 LEU A N 1
ATOM 1307 C CA . LEU A 1 171 ? -15.898 19.880 45.219 1.00 44.75 171 LEU A CA 1
ATOM 1308 C C . LEU A 1 171 ? -14.836 18.993 44.551 1.00 44.75 171 LEU A C 1
ATOM 1310 O O . LEU A 1 171 ? -14.352 19.289 43.460 1.00 44.75 171 LEU A O 1
ATOM 1314 N N . GLY A 1 172 ? -14.456 17.904 45.214 1.00 43.31 172 GLY A N 1
ATOM 1315 C CA . GLY A 1 172 ? -13.686 16.832 44.595 1.00 43.31 172 GLY A CA 1
ATOM 1316 C C . GLY A 1 172 ? -14.603 15.976 43.726 1.00 43.31 172 GLY A C 1
ATOM 1317 O O . GLY A 1 172 ? -15.191 15.022 44.214 1.00 43.31 172 GLY A O 1
ATOM 1318 N N . LYS A 1 173 ? -14.754 16.312 42.441 1.00 48.16 173 LYS A N 1
ATOM 1319 C CA . LYS A 1 173 ? -15.381 15.405 41.467 1.00 48.16 173 LYS A CA 1
ATOM 1320 C C . LYS A 1 173 ? -14.367 14.314 41.111 1.00 48.16 173 LYS A C 1
ATOM 1322 O O . LYS A 1 173 ? -13.500 14.561 40.276 1.00 48.16 173 LYS A O 1
ATOM 1327 N N . SER A 1 174 ? -14.448 13.126 41.708 1.00 47.25 174 SER A N 1
ATOM 1328 C CA . SER A 1 174 ? -13.746 11.957 41.164 1.00 47.25 174 SER A CA 1
ATOM 1329 C C . SER A 1 174 ? -14.595 11.358 40.046 1.00 47.25 174 SER A C 1
ATOM 1331 O O . SER A 1 174 ? -15.640 10.764 40.297 1.00 47.25 174 SER A O 1
ATOM 1333 N N . MET A 1 175 ? -14.173 11.554 38.798 1.00 47.66 175 MET A N 1
ATOM 1334 C CA . MET A 1 175 ? -14.787 10.906 37.642 1.00 47.66 175 MET A CA 1
ATOM 1335 C C . MET A 1 175 ? -14.108 9.550 37.443 1.00 47.66 175 MET A C 1
ATOM 1337 O O . MET A 1 175 ? -12.925 9.504 37.114 1.00 47.66 175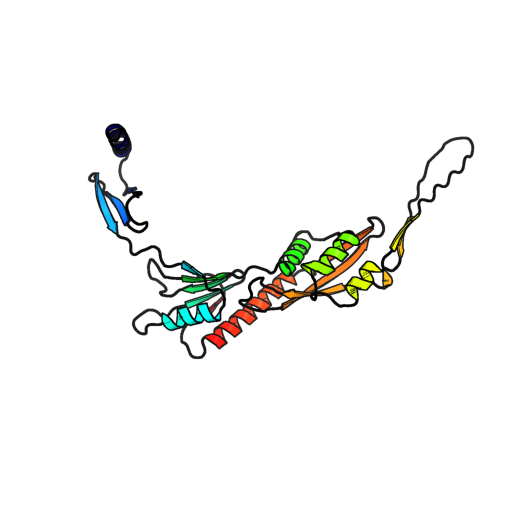 MET A O 1
ATOM 1341 N N . ILE A 1 176 ? -14.842 8.459 37.658 1.00 60.84 176 ILE A N 1
ATOM 1342 C CA . ILE A 1 176 ? -14.368 7.106 37.354 1.00 60.84 176 ILE A CA 1
ATOM 1343 C C . ILE A 1 176 ? -14.944 6.742 35.985 1.00 60.84 176 ILE A C 1
ATOM 1345 O O . ILE A 1 176 ? -16.160 6.621 35.814 1.00 60.84 176 ILE A O 1
ATOM 1349 N N . ALA A 1 177 ? -14.066 6.650 34.987 1.00 62.50 177 ALA A N 1
ATOM 1350 C CA . ALA A 1 177 ? -14.423 6.201 33.651 1.00 62.50 177 ALA A CA 1
ATOM 1351 C C . ALA A 1 177 ? -14.099 4.709 33.528 1.00 62.50 177 ALA A C 1
ATOM 1353 O O . ALA A 1 177 ? -12.953 4.303 33.715 1.00 62.50 177 ALA A O 1
ATOM 1354 N N . GLU A 1 178 ? -15.111 3.902 33.221 1.00 72.25 178 GLU A N 1
ATOM 1355 C CA . GLU A 1 178 ? -14.971 2.460 33.024 1.00 72.25 178 GLU A CA 1
ATOM 1356 C C . GLU A 1 178 ? -15.458 2.084 31.623 1.00 72.25 178 GLU A C 1
ATOM 1358 O O . GLU A 1 178 ? -16.556 2.468 31.206 1.00 72.25 178 GLU A O 1
ATOM 1363 N N . MET A 1 179 ? -14.654 1.295 30.908 1.00 73.94 179 MET A N 1
ATOM 1364 C CA . MET A 1 179 ? -15.081 0.596 29.698 1.00 73.94 179 MET A CA 1
ATOM 1365 C C . MET A 1 179 ? -15.313 -0.876 30.029 1.00 73.94 179 MET A C 1
ATOM 1367 O O . MET A 1 179 ? -14.398 -1.598 30.419 1.00 73.94 179 MET A O 1
ATOM 1371 N N . SER A 1 180 ? -16.544 -1.339 29.840 1.00 76.31 180 SER A N 1
ATOM 1372 C CA . SER A 1 180 ? -16.888 -2.761 29.933 1.00 76.31 180 SER A CA 1
ATOM 1373 C C . SER A 1 180 ? -16.758 -3.433 28.562 1.00 76.31 180 SER A C 1
ATOM 1375 O O . SER A 1 180 ? -16.945 -2.784 27.534 1.00 76.31 180 SER A O 1
ATOM 1377 N N . GLY A 1 181 ? -16.429 -4.728 28.532 1.00 75.50 181 GLY A N 1
ATOM 1378 C CA . GLY A 1 181 ? -16.252 -5.493 27.286 1.00 75.50 181 GLY A CA 1
ATOM 1379 C C . GLY A 1 181 ? -14.847 -5.428 26.671 1.00 75.50 181 GLY A C 1
ATOM 1380 O O . GLY A 1 181 ? -14.609 -6.063 25.651 1.00 75.50 181 GLY A O 1
ATOM 1381 N N . VAL A 1 182 ? -13.904 -4.726 27.309 1.00 75.69 182 VAL A N 1
ATOM 1382 C CA . VAL A 1 182 ? -12.507 -4.594 26.845 1.00 75.69 182 VAL A CA 1
ATOM 1383 C C . VAL A 1 182 ? -11.769 -5.933 26.798 1.00 75.69 182 VAL A C 1
ATOM 1385 O O . VAL A 1 182 ? -10.966 -6.142 25.903 1.00 75.69 182 VAL A O 1
ATOM 1388 N N . ALA A 1 183 ? -12.089 -6.877 27.687 1.00 80.50 183 ALA A N 1
ATOM 1389 C CA . ALA A 1 183 ? -11.458 -8.202 27.709 1.00 80.50 183 ALA A CA 1
ATOM 1390 C C . ALA A 1 183 ? -11.691 -9.033 26.429 1.00 80.50 183 ALA A C 1
ATOM 1392 O O . ALA A 1 183 ? -10.988 -10.011 26.203 1.00 80.50 183 ALA A O 1
ATOM 1393 N N . ALA A 1 184 ? -12.684 -8.668 25.609 1.00 87.19 184 ALA A N 1
ATOM 1394 C CA . ALA A 1 184 ? -12.935 -9.300 24.316 1.00 87.19 184 ALA A CA 1
ATOM 1395 C C . ALA A 1 184 ? -12.143 -8.652 23.165 1.00 87.19 184 ALA A C 1
ATOM 1397 O O . ALA A 1 184 ? -12.158 -9.175 22.054 1.00 87.19 184 ALA A O 1
ATOM 1398 N N . ILE A 1 185 ? -11.488 -7.509 23.401 1.00 91.44 185 ILE A N 1
ATOM 1399 C CA . ILE A 1 185 ? -10.655 -6.836 22.405 1.00 91.44 185 ILE A CA 1
ATOM 1400 C C . ILE A 1 185 ? -9.276 -7.501 22.412 1.00 91.44 185 ILE A C 1
ATOM 1402 O O . ILE A 1 185 ? -8.613 -7.490 23.449 1.00 91.44 185 ILE A O 1
ATOM 1406 N N . PRO A 1 186 ? -8.822 -8.071 21.285 1.00 93.62 186 PRO A N 1
ATOM 1407 C CA . PRO A 1 186 ? -7.469 -8.596 21.199 1.00 93.62 186 PRO A CA 1
ATOM 1408 C C . PRO A 1 186 ? -6.453 -7.454 21.313 1.00 93.62 186 PRO A C 1
ATOM 1410 O O . PRO A 1 186 ? -6.619 -6.405 20.693 1.00 93.62 186 PRO A O 1
ATOM 1413 N N . GLU A 1 187 ? -5.368 -7.685 22.054 1.00 94.88 187 GLU A N 1
ATOM 1414 C CA . GLU A 1 187 ? -4.268 -6.716 22.203 1.00 94.88 187 GLU A CA 1
ATOM 1415 C C . GLU A 1 187 ? -3.595 -6.391 20.863 1.00 94.88 187 GLU A C 1
ATOM 1417 O O . GLU A 1 187 ? -3.038 -5.312 20.680 1.00 94.88 187 GLU A O 1
ATOM 1422 N N . ARG A 1 188 ? -3.654 -7.324 19.905 1.00 96.94 188 ARG A N 1
ATOM 1423 C CA . ARG A 1 188 ? -3.091 -7.171 18.566 1.00 96.94 188 ARG A CA 1
ATOM 1424 C C . ARG A 1 188 ? -4.016 -7.765 17.513 1.00 96.94 188 ARG A C 1
ATOM 1426 O O . ARG A 1 188 ? -4.493 -8.888 17.657 1.00 96.94 188 ARG A O 1
ATOM 1433 N N . VAL A 1 189 ? -4.202 -7.030 16.423 1.00 97.62 189 VAL A N 1
ATOM 1434 C CA . VAL A 1 189 ? -5.021 -7.407 15.268 1.00 97.62 189 VAL A CA 1
ATOM 1435 C C . VAL A 1 189 ? -4.172 -7.378 14.006 1.00 97.62 189 VAL A C 1
ATOM 1437 O O . VAL A 1 189 ? -3.383 -6.460 13.794 1.00 97.62 189 VAL A O 1
ATOM 1440 N N . SER A 1 190 ? -4.348 -8.381 13.152 1.00 98.19 190 SER A N 1
ATOM 1441 C CA . SER A 1 190 ? -3.702 -8.456 11.842 1.00 98.19 190 SER A CA 1
ATOM 1442 C C . SER A 1 190 ? -4.647 -7.944 10.759 1.00 98.19 190 SER A C 1
ATOM 1444 O O . SER A 1 190 ? -5.723 -8.505 10.566 1.00 98.19 190 SER A O 1
ATOM 1446 N N . PHE A 1 191 ? -4.236 -6.901 10.045 1.00 98.38 191 PHE A N 1
ATOM 1447 C CA . PHE A 1 191 ? -4.952 -6.334 8.911 1.00 98.38 191 PHE A CA 1
ATOM 1448 C C . PHE A 1 191 ? -4.401 -6.927 7.612 1.00 98.38 191 PHE A C 1
ATOM 1450 O O . PHE A 1 191 ? -3.253 -6.663 7.263 1.00 98.38 191 PHE A O 1
ATOM 1457 N N . MET A 1 192 ? -5.196 -7.708 6.885 1.00 98.12 192 MET A N 1
ATOM 1458 C CA . MET A 1 192 ? -4.846 -8.206 5.553 1.00 98.12 192 MET A CA 1
ATOM 1459 C C . MET A 1 192 ? -5.345 -7.210 4.507 1.00 98.12 192 MET A C 1
ATOM 1461 O O . MET A 1 192 ? -6.530 -7.180 4.193 1.00 98.12 192 MET A O 1
ATOM 1465 N N . VAL A 1 193 ? -4.457 -6.354 4.005 1.00 97.50 193 VAL A N 1
ATOM 1466 C CA . VAL A 1 193 ? -4.826 -5.235 3.125 1.00 97.50 19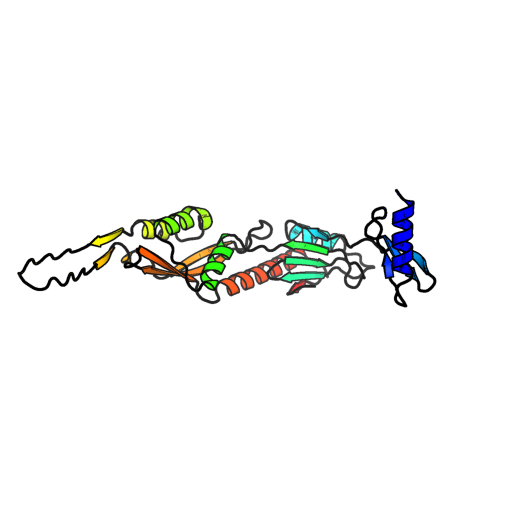3 VAL A CA 1
ATOM 1467 C C . VAL A 1 193 ? -4.204 -5.385 1.741 1.00 97.50 193 VAL A C 1
ATOM 1469 O O . VAL A 1 193 ? -3.079 -5.880 1.639 1.00 97.50 193 VAL A O 1
ATOM 1472 N N . PRO A 1 194 ? -4.879 -4.927 0.673 1.00 96.94 194 PRO A N 1
ATOM 1473 C CA . PRO A 1 194 ? -4.231 -4.779 -0.622 1.00 96.94 194 PRO A CA 1
ATOM 1474 C C . PRO A 1 194 ? -3.075 -3.781 -0.499 1.00 96.94 194 PRO A C 1
ATOM 1476 O O . PRO A 1 194 ? -3.199 -2.771 0.193 1.00 96.94 194 PRO A O 1
ATOM 1479 N N . VAL A 1 195 ? -1.948 -4.032 -1.159 1.00 96.69 195 VAL A N 1
ATOM 1480 C CA . VAL A 1 195 ? -0.796 -3.119 -1.131 1.00 96.69 195 VAL A CA 1
ATOM 1481 C C . VAL A 1 195 ? -1.017 -1.955 -2.088 1.00 96.69 195 VAL A C 1
ATOM 1483 O O . VAL A 1 195 ? -0.822 -0.803 -1.704 1.00 96.69 195 VAL A O 1
ATOM 1486 N N . PHE A 1 196 ? -1.490 -2.233 -3.304 1.00 95.50 196 PHE A N 1
ATOM 1487 C CA . PHE A 1 196 ? -1.731 -1.226 -4.336 1.00 95.50 196 PHE A CA 1
ATOM 1488 C C . PHE A 1 196 ? -3.225 -1.062 -4.641 1.00 95.50 196 PHE A C 1
ATOM 1490 O O . PHE A 1 196 ? -4.007 -1.998 -4.511 1.00 95.50 196 PHE A O 1
ATOM 1497 N N . ALA A 1 197 ? -3.631 0.150 -5.025 1.00 90.31 197 ALA A N 1
ATOM 1498 C CA . ALA A 1 197 ? -5.015 0.487 -5.365 1.00 90.31 197 ALA A CA 1
ATOM 1499 C C . ALA A 1 197 ? -5.437 -0.032 -6.747 1.00 90.31 197 ALA A C 1
ATOM 1501 O O . ALA A 1 197 ? -6.622 -0.215 -7.016 1.00 90.31 197 ALA A O 1
ATOM 1502 N N . GLN A 1 198 ? -4.471 -0.188 -7.651 1.00 77.88 198 GLN A N 1
ATOM 1503 C CA . GLN A 1 198 ? -4.730 -0.523 -9.044 1.00 77.88 198 GLN A CA 1
ATOM 1504 C C . GLN A 1 198 ? -4.879 -2.034 -9.199 1.00 77.88 198 GLN A C 1
ATOM 1506 O O . GLN A 1 198 ? -4.069 -2.796 -8.677 1.00 77.88 198 GLN A O 1
ATOM 1511 N N . ALA A 1 199 ? -5.868 -2.457 -9.990 1.00 60.78 199 ALA A N 1
ATOM 1512 C CA . ALA A 1 199 ? -6.126 -3.866 -10.303 1.00 60.78 199 ALA A CA 1
ATOM 1513 C C . ALA A 1 199 ? -4.987 -4.552 -11.092 1.00 60.78 199 ALA A C 1
ATOM 1515 O O . ALA A 1 199 ? -5.054 -5.749 -11.348 1.00 60.78 199 ALA A O 1
ATOM 1516 N N . ALA A 1 200 ? -3.947 -3.798 -11.462 1.00 65.12 200 ALA A N 1
ATOM 1517 C CA . ALA A 1 200 ? -2.754 -4.264 -12.157 1.00 65.12 200 ALA A CA 1
ATOM 1518 C C . ALA A 1 200 ? -2.056 -5.436 -11.454 1.00 65.12 200 ALA A C 1
ATOM 1520 O O . ALA A 1 200 ? -1.519 -6.320 -12.120 1.00 65.12 200 ALA A O 1
ATOM 1521 N N . VAL A 1 201 ? -2.017 -5.414 -10.114 1.00 76.69 201 VAL A N 1
ATOM 1522 C CA . VAL A 1 201 ? -1.333 -6.431 -9.311 1.00 76.69 201 VAL A CA 1
ATOM 1523 C C . VAL A 1 201 ? -2.081 -6.635 -7.998 1.00 76.69 201 VAL A C 1
ATOM 1525 O O . VAL A 1 201 ? -2.050 -5.789 -7.104 1.00 76.69 201 VAL A O 1
ATOM 1528 N N . GLU A 1 202 ? -2.760 -7.772 -7.876 1.00 88.31 202 GLU A N 1
ATOM 1529 C CA . GLU A 1 202 ? -3.440 -8.156 -6.642 1.00 88.31 202 GLU A CA 1
ATOM 1530 C C . GLU A 1 202 ? -2.418 -8.709 -5.643 1.00 88.31 202 GLU A C 1
ATOM 1532 O O . GLU A 1 202 ? -2.103 -9.898 -5.623 1.00 88.31 202 GLU A O 1
ATOM 1537 N N . ILE A 1 203 ? -1.861 -7.815 -4.829 1.00 94.44 203 ILE A N 1
ATOM 1538 C CA . ILE A 1 203 ? -0.917 -8.157 -3.763 1.00 94.44 203 ILE A CA 1
ATOM 1539 C C . ILE A 1 203 ? -1.542 -7.746 -2.446 1.00 94.44 203 ILE A C 1
ATOM 1541 O O . ILE A 1 203 ? -1.902 -6.584 -2.270 1.00 94.44 203 ILE A O 1
ATOM 1545 N N . HIS A 1 204 ? -1.627 -8.690 -1.516 1.00 96.25 204 HIS A N 1
ATOM 1546 C CA . HIS A 1 204 ? -2.073 -8.437 -0.155 1.00 96.25 204 HIS A CA 1
ATOM 1547 C C . HIS A 1 204 ? -0.901 -8.574 0.811 1.00 96.25 204 HIS A C 1
ATOM 1549 O O . HIS A 1 204 ? -0.032 -9.424 0.632 1.00 96.25 204 HIS A O 1
ATOM 1555 N N . ALA A 1 205 ? -0.891 -7.749 1.852 1.00 97.19 205 ALA A N 1
ATOM 1556 C CA . ALA A 1 205 ? 0.078 -7.822 2.933 1.00 97.19 205 ALA A CA 1
ATOM 1557 C C . ALA A 1 205 ? -0.632 -7.816 4.285 1.00 97.19 205 ALA A C 1
ATOM 1559 O O . ALA A 1 205 ? -1.722 -7.263 4.434 1.00 97.19 205 ALA A O 1
ATOM 1560 N N . THR A 1 206 ? 0.005 -8.437 5.275 1.00 98.19 206 THR A N 1
ATOM 1561 C CA . THR A 1 206 ? -0.480 -8.430 6.656 1.00 98.19 206 THR A CA 1
ATOM 1562 C C . THR A 1 206 ? 0.223 -7.333 7.441 1.00 98.19 206 THR A C 1
ATOM 1564 O O . THR A 1 206 ? 1.441 -7.370 7.583 1.00 98.19 206 THR A O 1
ATOM 1567 N N . ILE A 1 207 ? -0.548 -6.390 7.979 1.00 98.44 207 ILE A N 1
ATOM 1568 C CA . ILE A 1 207 ? -0.071 -5.309 8.844 1.00 98.44 207 ILE A CA 1
ATOM 1569 C C . ILE A 1 207 ? -0.592 -5.545 10.254 1.00 98.44 207 ILE A C 1
ATOM 1571 O O . ILE A 1 207 ? -1.802 -5.638 10.468 1.00 98.44 207 ILE A O 1
ATOM 1575 N N . ARG A 1 208 ? 0.298 -5.645 11.236 1.00 98.38 208 ARG A N 1
ATOM 1576 C CA . ARG A 1 208 ? -0.100 -5.847 12.630 1.00 98.38 208 ARG A CA 1
ATOM 1577 C C . ARG A 1 208 ? -0.347 -4.501 13.299 1.00 98.38 208 ARG A C 1
ATOM 1579 O O . ARG A 1 208 ? 0.423 -3.558 13.124 1.00 98.38 208 ARG A O 1
ATOM 1586 N N . VAL A 1 209 ? -1.414 -4.434 14.086 1.00 98.44 209 VAL A N 1
ATOM 1587 C CA . VAL A 1 209 ? -1.825 -3.241 14.828 1.00 98.44 209 VAL A CA 1
ATOM 1588 C C . VAL A 1 209 ? -2.113 -3.629 16.272 1.00 98.44 209 VAL A C 1
ATOM 1590 O O . VAL A 1 209 ? -2.919 -4.524 16.518 1.00 98.44 209 VAL A O 1
ATOM 1593 N N . GLU A 1 210 ? -1.462 -2.973 17.224 1.00 98.19 210 GLU A N 1
ATOM 1594 C CA . GLU A 1 210 ? -1.795 -3.078 18.644 1.00 98.19 210 GLU A CA 1
ATOM 1595 C C . GLU A 1 210 ? -2.993 -2.197 18.975 1.00 98.19 210 GLU A C 1
ATOM 1597 O O . GLU A 1 210 ? -3.115 -1.079 18.468 1.00 98.19 210 GLU A O 1
ATOM 1602 N N . VAL A 1 211 ? -3.884 -2.720 19.814 1.00 97.44 211 VAL A N 1
ATOM 1603 C CA . VAL A 1 211 ? -5.145 -2.083 20.186 1.00 97.44 211 VAL A CA 1
ATOM 1604 C C . VAL A 1 211 ? -5.184 -1.905 21.696 1.00 97.44 211 VAL A C 1
ATOM 1606 O O . VAL A 1 211 ? -5.202 -2.871 22.452 1.00 97.44 211 VAL A O 1
ATOM 1609 N N . GLU A 1 212 ? -5.260 -0.655 22.134 1.00 95.88 212 GLU A N 1
ATOM 1610 C CA . GLU A 1 212 ? -5.329 -0.278 23.543 1.00 95.88 212 GLU A CA 1
ATOM 1611 C C . GLU A 1 212 ? -6.569 0.608 23.771 1.00 95.88 212 GLU A C 1
ATOM 1613 O O . GLU A 1 212 ? -6.594 1.778 23.376 1.00 95.88 212 GLU A O 1
ATOM 1618 N N . PRO A 1 213 ? -7.648 0.076 24.368 1.00 93.81 213 PRO A N 1
ATOM 1619 C CA . PRO A 1 213 ? -8.817 0.882 24.710 1.00 93.81 213 PRO A CA 1
ATOM 1620 C C . PRO A 1 213 ? -8.503 1.910 25.806 1.00 93.81 213 PRO A C 1
ATOM 1622 O O . PRO A 1 213 ? -8.030 1.567 26.886 1.00 93.81 213 PRO A O 1
ATOM 1625 N N . ASP A 1 214 ? -8.817 3.177 25.545 1.00 92.06 214 ASP A N 1
ATOM 1626 C CA . ASP A 1 214 ? -8.650 4.294 26.473 1.00 92.06 214 ASP A CA 1
ATOM 1627 C C . ASP A 1 214 ? -10.006 4.659 27.086 1.00 92.06 214 ASP A C 1
ATOM 1629 O O . ASP A 1 214 ? -10.819 5.376 26.490 1.00 92.06 214 ASP A O 1
ATOM 1633 N N . ALA A 1 215 ? -10.245 4.158 28.299 1.00 87.62 215 ALA A N 1
ATOM 1634 C CA . ALA A 1 215 ? -11.495 4.385 29.014 1.00 87.62 215 ALA A CA 1
ATOM 1635 C C . ALA A 1 215 ? -11.709 5.842 29.426 1.00 87.62 215 ALA A C 1
ATOM 1637 O O . ALA A 1 215 ? -12.851 6.296 29.473 1.00 87.62 215 ALA A O 1
ATOM 1638 N N . GLN A 1 216 ? -10.637 6.592 29.688 1.00 86.50 216 GLN A N 1
ATOM 1639 C CA . GLN A 1 216 ? -10.745 7.986 30.117 1.00 86.50 216 GLN A CA 1
ATOM 1640 C C . GLN A 1 216 ? -11.247 8.868 28.973 1.00 86.50 216 GLN A C 1
ATOM 1642 O O . GLN A 1 216 ? -12.119 9.719 29.173 1.00 86.50 216 GLN A O 1
ATOM 1647 N N . ASN A 1 217 ? -10.728 8.630 27.768 1.00 89.12 217 ASN A N 1
ATOM 1648 C CA . ASN A 1 217 ? -11.058 9.412 26.580 1.00 89.12 217 ASN A CA 1
ATOM 1649 C C . ASN A 1 217 ? -12.152 8.784 25.704 1.00 89.12 217 ASN A C 1
ATOM 1651 O O . ASN A 1 217 ? -12.573 9.414 24.735 1.00 89.12 217 ASN A O 1
ATOM 1655 N N . GLU A 1 218 ? -12.626 7.580 26.041 1.00 91.44 218 GLU A N 1
ATOM 1656 C CA . GLU A 1 218 ? -13.617 6.804 25.277 1.00 91.44 218 GLU A CA 1
ATOM 1657 C C . GLU A 1 218 ? -13.167 6.535 23.829 1.00 91.44 218 GLU A C 1
ATOM 1659 O O . GLU A 1 218 ? -13.944 6.628 22.871 1.00 91.44 218 GLU A O 1
ATOM 1664 N N . ARG A 1 219 ? -11.877 6.230 23.668 1.00 95.50 219 ARG A N 1
ATOM 1665 C CA . ARG A 1 219 ? -11.209 6.049 22.372 1.00 95.50 219 ARG A CA 1
ATOM 1666 C C . ARG A 1 219 ? -10.471 4.718 22.308 1.00 95.50 219 ARG A C 1
ATOM 1668 O O . ARG A 1 219 ? -10.265 4.056 23.317 1.00 95.50 219 ARG A O 1
ATOM 1675 N N . PHE A 1 220 ? -10.074 4.331 21.103 1.00 97.00 220 PHE A N 1
ATOM 1676 C CA . PHE A 1 220 ? -9.219 3.175 20.855 1.00 97.00 220 PHE A CA 1
ATOM 1677 C C . PHE A 1 220 ? -7.876 3.668 20.350 1.00 97.00 220 PHE A C 1
ATOM 1679 O O . PHE A 1 220 ? -7.816 4.272 19.286 1.00 97.00 220 PHE A O 1
ATOM 1686 N N . ASN A 1 221 ? -6.811 3.421 21.099 1.00 97.75 221 ASN A N 1
ATOM 1687 C CA . ASN A 1 221 ? -5.458 3.695 20.651 1.00 97.75 221 ASN A CA 1
ATOM 1688 C C . ASN A 1 221 ? -4.993 2.547 19.754 1.00 97.75 221 ASN A C 1
ATOM 1690 O O . ASN A 1 221 ? -5.037 1.387 20.153 1.00 97.75 221 ASN A O 1
ATOM 1694 N N . LEU A 1 222 ? -4.598 2.883 18.532 1.00 98.25 222 LEU A N 1
ATOM 1695 C CA . LEU A 1 222 ? -4.152 1.949 17.509 1.00 98.25 222 LEU A CA 1
ATOM 1696 C C . LEU A 1 222 ? -2.708 2.284 17.144 1.00 98.25 222 LEU A C 1
ATOM 1698 O O . LEU A 1 222 ? -2.434 3.406 16.701 1.00 98.25 222 LEU A O 1
ATOM 1702 N N . TYR A 1 223 ? -1.814 1.314 17.306 1.00 98.31 223 TYR A N 1
ATOM 1703 C CA . TYR A 1 223 ? -0.393 1.449 16.996 1.00 98.31 223 TYR A CA 1
ATOM 1704 C C . TYR A 1 223 ? -0.020 0.433 15.927 1.00 98.31 223 TYR A C 1
ATOM 1706 O O . TYR A 1 223 ? -0.141 -0.771 16.141 1.00 98.31 223 TYR A O 1
ATOM 1714 N N . VAL A 1 224 ? 0.410 0.902 14.761 1.00 98.38 224 VAL A N 1
ATOM 1715 C CA . VAL A 1 224 ? 0.955 0.005 13.736 1.00 98.38 224 VAL A CA 1
ATOM 1716 C C . VAL A 1 224 ? 2.302 -0.514 14.228 1.00 98.38 224 VAL A C 1
ATOM 1718 O O . VAL A 1 224 ? 3.089 0.244 14.790 1.00 98.38 224 VAL A O 1
ATOM 1721 N N . ILE A 1 225 ? 2.562 -1.810 14.055 1.00 98.00 225 ILE A N 1
ATOM 1722 C CA . ILE A 1 225 ? 3.860 -2.376 14.418 1.00 98.00 225 ILE A CA 1
ATOM 1723 C C . ILE A 1 225 ? 4.939 -1.770 13.505 1.00 98.00 225 ILE A C 1
ATOM 1725 O O . ILE A 1 225 ? 4.829 -1.896 12.280 1.00 98.00 225 ILE A O 1
ATOM 1729 N N . PRO A 1 226 ? 5.998 -1.154 14.068 1.00 96.50 226 PRO A N 1
ATOM 1730 C CA . PRO A 1 226 ? 7.035 -0.513 13.273 1.00 96.50 226 PRO A CA 1
ATOM 1731 C C . PRO A 1 226 ? 7.664 -1.466 12.255 1.00 96.50 226 PRO A C 1
ATOM 1733 O O . PRO A 1 226 ? 8.031 -2.598 12.579 1.00 96.50 226 PRO A O 1
ATOM 1736 N N . GLY A 1 227 ? 7.813 -0.987 11.022 1.00 96.81 227 GLY A N 1
ATOM 1737 C CA . GLY A 1 227 ? 8.410 -1.741 9.919 1.00 96.81 227 GLY A CA 1
ATOM 1738 C C . GLY A 1 227 ? 7.445 -2.650 9.151 1.00 96.81 227 GLY A C 1
ATOM 1739 O O . GLY A 1 227 ? 7.807 -3.096 8.066 1.00 96.81 227 GLY A O 1
ATOM 1740 N N . ASP A 1 228 ? 6.214 -2.887 9.622 1.00 97.81 228 ASP A N 1
ATOM 1741 C CA . ASP A 1 228 ? 5.248 -3.715 8.876 1.00 97.81 228 ASP A CA 1
ATOM 1742 C C . ASP A 1 228 ? 4.842 -3.072 7.539 1.00 97.81 228 ASP A C 1
ATOM 1744 O O . ASP A 1 228 ? 4.679 -3.779 6.544 1.00 97.81 228 ASP A O 1
ATOM 1748 N N . ILE A 1 229 ? 4.749 -1.738 7.477 1.00 98.12 229 ILE A N 1
ATOM 1749 C CA . ILE A 1 229 ? 4.495 -1.003 6.224 1.00 98.12 229 ILE A CA 1
ATOM 1750 C C . ILE A 1 229 ? 5.642 -1.219 5.224 1.00 98.12 229 ILE A C 1
ATOM 1752 O O . ILE A 1 229 ? 5.415 -1.498 4.045 1.00 98.12 229 ILE A O 1
ATOM 1756 N N . GLU A 1 230 ? 6.884 -1.164 5.702 1.00 97.75 230 GLU A N 1
ATOM 1757 C CA . GLU A 1 230 ? 8.082 -1.357 4.881 1.00 97.75 230 GLU A CA 1
ATOM 1758 C C . GLU A 1 230 ? 8.211 -2.794 4.386 1.00 97.75 230 GLU A C 1
ATOM 1760 O O . GLU A 1 230 ? 8.529 -3.009 3.213 1.00 97.75 230 GLU A O 1
ATOM 1765 N N . HIS A 1 231 ? 7.902 -3.769 5.239 1.00 97.88 231 HIS A N 1
ATOM 1766 C CA . HIS A 1 231 ? 7.843 -5.173 4.851 1.00 97.88 231 HIS A CA 1
ATOM 1767 C C . HIS A 1 231 ? 6.743 -5.440 3.821 1.00 97.88 231 HIS A C 1
ATOM 1769 O O . HIS A 1 231 ? 6.974 -6.209 2.891 1.00 97.88 231 HIS A O 1
ATOM 1775 N N . ALA A 1 232 ? 5.584 -4.783 3.923 1.00 97.38 232 ALA A N 1
ATOM 1776 C CA . ALA A 1 232 ? 4.523 -4.912 2.928 1.00 97.38 232 ALA A CA 1
ATOM 1777 C C . ALA A 1 232 ? 4.967 -4.430 1.539 1.00 97.38 232 ALA A C 1
ATOM 1779 O O . ALA A 1 232 ? 4.729 -5.118 0.546 1.00 97.38 232 ALA A O 1
ATOM 1780 N N . PHE A 1 233 ? 5.662 -3.290 1.458 1.00 97.00 233 PHE A N 1
ATOM 1781 C CA . PHE A 1 233 ? 6.227 -2.823 0.189 1.00 97.00 233 PHE A CA 1
ATOM 1782 C C . PHE A 1 233 ? 7.350 -3.727 -0.324 1.00 97.00 233 PHE A C 1
ATOM 1784 O O . PHE A 1 233 ? 7.380 -4.018 -1.515 1.00 97.00 233 PHE A O 1
ATOM 1791 N N . ALA A 1 234 ? 8.249 -4.191 0.549 1.00 96.75 234 ALA A N 1
ATOM 1792 C CA . ALA A 1 234 ? 9.319 -5.107 0.155 1.00 96.75 234 ALA A CA 1
ATOM 1793 C C . ALA A 1 234 ? 8.756 -6.415 -0.424 1.00 96.75 234 ALA A C 1
ATOM 1795 O O . ALA A 1 234 ? 9.157 -6.823 -1.511 1.00 96.75 234 ALA A O 1
ATOM 1796 N N . HIS A 1 235 ? 7.761 -7.003 0.245 1.00 96.25 235 HIS A N 1
ATOM 1797 C CA . HIS A 1 235 ? 7.053 -8.181 -0.245 1.00 96.25 235 HIS A CA 1
ATOM 1798 C C . HIS A 1 235 ? 6.393 -7.925 -1.606 1.00 96.25 235 HIS A C 1
ATOM 1800 O O . HIS A 1 235 ? 6.498 -8.737 -2.521 1.00 96.25 235 HIS A O 1
ATOM 1806 N N . ALA A 1 236 ? 5.741 -6.775 -1.775 1.00 95.94 236 ALA A N 1
ATOM 1807 C CA . ALA A 1 236 ? 5.097 -6.450 -3.038 1.00 95.94 236 ALA A CA 1
ATOM 1808 C C . ALA A 1 236 ? 6.095 -6.266 -4.191 1.00 95.94 236 ALA A C 1
ATOM 1810 O O . ALA A 1 236 ? 5.827 -6.701 -5.310 1.00 95.94 236 ALA A O 1
ATOM 1811 N N . GLU A 1 237 ? 7.256 -5.667 -3.925 1.00 95.81 237 GLU A N 1
ATOM 1812 C CA . GLU A 1 237 ? 8.343 -5.546 -4.899 1.00 95.81 237 GLU A CA 1
ATOM 1813 C C . GLU A 1 237 ? 8.901 -6.919 -5.312 1.00 95.81 237 GLU A C 1
ATOM 1815 O O . GLU A 1 237 ? 9.185 -7.125 -6.492 1.00 95.81 237 GLU A O 1
ATOM 1820 N N . GLU A 1 238 ? 9.014 -7.871 -4.382 1.00 95.94 238 GLU A N 1
ATOM 1821 C CA . GLU A 1 238 ? 9.400 -9.259 -4.682 1.00 95.94 238 GLU A CA 1
ATOM 1822 C C . GLU A 1 238 ? 8.370 -9.945 -5.590 1.00 95.94 238 GLU A C 1
ATOM 1824 O O . GLU A 1 238 ? 8.732 -10.494 -6.632 1.00 95.94 238 GLU A O 1
ATOM 1829 N N . VAL A 1 239 ? 7.077 -9.832 -5.268 1.00 95.81 239 VAL A N 1
ATOM 1830 C CA . VAL A 1 239 ? 5.997 -10.411 -6.086 1.00 95.81 239 VAL A CA 1
ATOM 1831 C C . VAL A 1 239 ? 5.954 -9.790 -7.488 1.00 95.81 239 VAL A C 1
ATOM 1833 O O . VAL A 1 239 ? 5.748 -10.501 -8.475 1.00 95.81 239 VAL A O 1
ATOM 1836 N N . ILE A 1 240 ? 6.185 -8.478 -7.610 1.00 95.94 240 ILE A N 1
ATOM 1837 C CA . ILE A 1 240 ? 6.299 -7.804 -8.912 1.00 95.94 240 ILE A CA 1
ATOM 1838 C C . ILE A 1 240 ? 7.481 -8.366 -9.706 1.00 95.94 240 ILE A C 1
ATOM 1840 O O . ILE A 1 240 ? 7.318 -8.674 -10.887 1.00 95.94 240 ILE A O 1
ATOM 1844 N N . ALA A 1 241 ? 8.647 -8.537 -9.080 1.00 95.94 241 ALA A N 1
ATOM 1845 C CA . ALA A 1 241 ? 9.836 -9.075 -9.740 1.00 95.94 241 ALA A CA 1
ATOM 1846 C C . ALA A 1 241 ? 9.596 -10.492 -10.288 1.00 95.94 241 ALA A C 1
ATOM 1848 O O . ALA A 1 241 ? 9.901 -10.781 -11.450 1.00 95.94 241 ALA A O 1
ATOM 1849 N N . GLU A 1 242 ? 8.984 -11.363 -9.482 1.00 95.56 242 GLU A N 1
ATOM 1850 C CA . GLU A 1 242 ? 8.601 -12.712 -9.902 1.00 95.56 242 GLU A CA 1
ATOM 1851 C C . GLU A 1 242 ? 7.592 -12.687 -11.054 1.00 95.56 242 GLU A C 1
ATOM 1853 O O . GLU A 1 242 ? 7.710 -13.456 -12.014 1.00 95.56 242 GLU A O 1
ATOM 1858 N N . ARG A 1 243 ? 6.599 -11.791 -10.987 1.00 95.50 243 ARG A N 1
ATOM 1859 C CA . ARG A 1 243 ? 5.575 -11.664 -12.026 1.00 95.50 243 ARG A CA 1
ATOM 1860 C C . ARG A 1 243 ? 6.169 -11.170 -13.341 1.00 95.50 243 ARG A C 1
ATOM 1862 O O . ARG A 1 243 ? 5.856 -11.750 -14.376 1.00 95.50 243 ARG A O 1
ATOM 1869 N N . LEU A 1 244 ? 7.037 -10.159 -13.305 1.00 96.00 244 LEU A N 1
ATOM 1870 C CA . LEU A 1 244 ? 7.743 -9.651 -14.485 1.00 96.00 244 LEU A CA 1
ATOM 1871 C C . LEU A 1 244 ? 8.606 -10.741 -15.121 1.00 96.00 244 LEU A C 1
ATOM 1873 O O . LEU A 1 244 ? 8.511 -10.962 -16.325 1.00 96.00 244 LEU A O 1
ATOM 1877 N N . THR A 1 245 ? 9.369 -11.479 -14.311 1.00 95.50 245 THR A N 1
ATOM 1878 C CA . THR A 1 245 ? 10.196 -12.601 -14.785 1.00 95.50 245 THR A CA 1
ATOM 1879 C C . THR A 1 245 ? 9.340 -13.664 -15.478 1.00 95.50 245 THR A C 1
ATOM 1881 O O . THR A 1 245 ? 9.674 -14.132 -16.564 1.00 95.50 245 THR A O 1
ATOM 1884 N N . ARG A 1 246 ? 8.186 -14.011 -14.894 1.00 95.94 246 ARG A N 1
ATOM 1885 C CA . ARG A 1 246 ? 7.249 -14.977 -15.484 1.00 95.94 246 ARG A CA 1
ATOM 1886 C C . ARG A 1 246 ? 6.645 -14.487 -16.800 1.00 95.94 246 ARG A C 1
ATOM 1888 O O . ARG A 1 246 ? 6.512 -15.282 -17.722 1.00 95.94 246 ARG A O 1
ATOM 1895 N N . LEU A 1 247 ? 6.253 -13.215 -16.872 1.00 95.94 247 LEU A N 1
ATOM 1896 C CA . LEU A 1 247 ? 5.656 -12.620 -18.072 1.00 95.94 247 LEU A CA 1
ATOM 1897 C C . LEU A 1 247 ? 6.664 -12.490 -19.221 1.00 95.94 247 LEU A C 1
ATOM 1899 O O . LEU A 1 247 ? 6.284 -12.633 -20.379 1.00 95.94 247 LEU A O 1
ATOM 1903 N N . LEU A 1 248 ? 7.937 -12.239 -18.908 1.00 95.50 248 LEU A N 1
ATOM 1904 C CA . LEU A 1 248 ? 9.011 -12.147 -19.898 1.00 95.50 248 LEU A CA 1
ATOM 1905 C C . LEU A 1 248 ? 9.450 -13.512 -20.443 1.00 95.50 248 LEU A C 1
ATOM 1907 O O . LEU A 1 248 ? 9.919 -13.586 -21.580 1.00 95.50 248 LEU A O 1
ATOM 1911 N N . GLY A 1 249 ? 9.294 -14.590 -19.670 1.00 94.62 249 GLY A N 1
ATOM 1912 C CA . GLY A 1 249 ? 9.687 -15.935 -20.090 1.00 94.62 249 GLY A CA 1
ATOM 1913 C C . GLY A 1 249 ? 11.182 -16.017 -20.413 1.00 94.62 249 GLY A C 1
ATOM 1914 O O . GLY A 1 249 ? 12.017 -15.708 -19.570 1.00 94.62 249 GLY A O 1
ATOM 1915 N N . GLU A 1 250 ? 11.520 -16.427 -21.637 1.00 92.38 250 GLU A N 1
ATOM 1916 C CA . GLU A 1 250 ? 12.908 -16.534 -22.127 1.00 92.38 250 GLU A CA 1
ATOM 1917 C C . GLU A 1 250 ? 13.431 -15.239 -22.781 1.00 92.38 250 GLU A C 1
ATOM 1919 O O . GLU A 1 250 ? 14.508 -15.230 -23.379 1.00 92.38 250 GLU A O 1
ATOM 1924 N N . SER A 1 251 ? 12.667 -14.143 -22.712 1.00 92.19 251 SER A N 1
ATOM 1925 C CA . SER A 1 251 ? 13.066 -12.862 -23.298 1.00 92.19 251 SER A CA 1
ATOM 1926 C C . SER A 1 251 ? 14.373 -12.337 -22.682 1.00 92.19 251 SER A C 1
ATOM 1928 O O . SER A 1 251 ? 14.530 -12.375 -21.460 1.00 92.19 251 SER A O 1
ATOM 1930 N N . PRO A 1 252 ? 15.302 -11.783 -23.488 1.00 90.94 252 PRO A N 1
ATOM 1931 C CA . PRO A 1 252 ? 16.563 -11.229 -22.995 1.00 90.94 252 PRO A CA 1
ATOM 1932 C C . PRO A 1 252 ? 16.416 -9.842 -22.342 1.00 90.94 252 PRO A C 1
ATOM 1934 O O . PRO A 1 252 ? 17.425 -9.245 -21.968 1.00 90.94 252 PRO A O 1
ATOM 1937 N N . ILE A 1 253 ? 15.195 -9.301 -22.235 1.00 94.12 253 ILE A N 1
ATOM 1938 C CA . ILE A 1 253 ? 14.922 -7.991 -21.628 1.00 94.12 253 ILE A CA 1
ATOM 1939 C C . ILE A 1 253 ? 15.286 -8.036 -20.134 1.00 94.12 253 ILE A C 1
ATOM 1941 O O . ILE A 1 253 ? 14.660 -8.782 -19.375 1.00 94.12 253 ILE A O 1
ATOM 1945 N N . PRO A 1 254 ? 16.270 -7.244 -19.674 1.00 95.00 254 PRO A N 1
ATOM 1946 C CA . PRO A 1 254 ? 16.657 -7.241 -18.275 1.00 95.00 254 PRO A CA 1
ATOM 1947 C C . PRO A 1 254 ? 15.626 -6.513 -17.406 1.00 95.00 254 PRO A C 1
ATOM 1949 O O . PRO A 1 254 ? 14.994 -5.536 -17.823 1.00 95.00 254 PRO A O 1
ATOM 1952 N N . VAL A 1 255 ? 15.516 -6.974 -16.159 1.00 96.62 255 VAL A N 1
ATOM 1953 C CA . VAL A 1 255 ? 14.667 -6.385 -15.121 1.00 96.62 255 VAL A CA 1
ATOM 1954 C C . VAL A 1 255 ? 15.546 -5.896 -13.972 1.00 96.62 255 VAL A C 1
ATOM 1956 O O . VAL A 1 255 ? 16.323 -6.666 -13.407 1.00 96.62 255 VAL A O 1
ATOM 1959 N N . TYR A 1 256 ? 15.408 -4.625 -13.605 1.00 96.81 256 TYR A N 1
ATOM 1960 C CA . TYR A 1 256 ? 16.182 -3.977 -12.549 1.00 96.81 256 TYR A CA 1
ATOM 1961 C C . TYR A 1 256 ? 15.277 -3.415 -11.454 1.00 96.81 256 TYR A C 1
ATOM 1963 O O . TYR A 1 256 ? 14.225 -2.840 -11.729 1.00 96.81 256 TYR A O 1
ATOM 1971 N N . ARG A 1 257 ? 15.712 -3.526 -10.197 1.00 95.94 257 ARG A N 1
ATOM 1972 C CA . ARG A 1 257 ? 15.066 -2.845 -9.070 1.00 95.94 257 ARG A CA 1
ATOM 1973 C C . ARG A 1 257 ? 15.599 -1.418 -8.968 1.00 95.94 257 ARG A C 1
ATOM 1975 O O . ARG A 1 257 ? 16.805 -1.227 -8.838 1.00 95.94 257 ARG A O 1
ATOM 1982 N N . GLY A 1 258 ? 14.714 -0.429 -8.989 1.00 92.81 258 GLY A N 1
ATOM 1983 C CA . GLY A 1 258 ? 15.054 0.986 -8.882 1.00 92.81 258 GLY A CA 1
ATOM 1984 C C . GLY A 1 258 ? 14.239 1.855 -9.832 1.00 92.81 258 GLY A C 1
ATOM 1985 O O . GLY A 1 258 ? 13.104 1.539 -10.185 1.00 92.81 258 GLY A O 1
ATOM 1986 N N . THR A 1 259 ? 14.836 2.967 -10.241 1.00 88.12 259 THR A N 1
ATOM 1987 C CA . THR A 1 259 ? 14.270 3.907 -11.210 1.00 88.12 259 THR A CA 1
ATOM 1988 C C . THR A 1 259 ? 15.277 4.138 -12.339 1.00 88.12 259 THR A C 1
ATOM 1990 O O . THR A 1 259 ? 16.465 4.236 -12.023 1.00 88.12 259 THR A O 1
ATOM 1993 N N . PRO A 1 260 ? 14.821 4.213 -13.604 1.00 83.81 260 PRO A N 1
ATOM 1994 C CA . PRO A 1 260 ? 15.682 4.480 -14.757 1.00 83.81 260 PRO A CA 1
ATOM 1995 C C . PRO A 1 260 ? 16.297 5.881 -14.728 1.00 83.81 260 PRO A C 1
ATOM 1997 O O . PRO A 1 260 ? 15.690 6.782 -14.099 1.00 83.81 260 PRO A O 1
#

Radius of gyration: 31.25 Å; chains: 1; bounding box: 49×64×94 Å

pLDDT: mean 82.81, std 17.93, range [40.12, 98.44]

Secondary structure (DSSP, 8-state):
-HHHHHHHHHHHHTT--SS-EEE--TTS-TTEEEEE-TTS-EEEEE---PPPEEE-SSHHHHHHHHHHH--TTSPPPEEEE-SSEEEEESSTTSTT--EEEEE-PBPHHHHHHHHHHHTS-B--BHHHHHHHHHTTTTTSS-TTHHHHHHH-EEEEEE-------SS-------EEEEEESGGGS-SEEEEEEESBSSTT---EEEEEEEEEEETTTTEEEEEEPTTHHHHHHHHHHHHHHHHHHHHHTT----EEES--

Sequence (260 aa):
MEAKALEFLKTTIEAATPGERIVTTDREPRHVYYVLQPDGKLERVESTGAPDAHQAADLDTLVRAALETHDKDRRAPVIWYGRTQVVAVMQPGEVASDVCRVALTPSPQLARLADWDRAGKASPSQAELVVLLRTLFTGCVPDDFLPAVRGVKSTKKMDADSQISHGRVSLGKSMIAEMSGVAAIPERVSFMVPVFAQAAVEIHATIRVEVEPDAQNERFNLYVIPGDIEHAFAHAEEVIAERLTRLLGESPIPVYRGTP

Foldseek 3Di:
DPVVVVVVVVVVVVPDDDDFDWADDPPDPPQWIWTQHRVRDTDIDRHDDQAAEAEDLALLVQLVVQVVLQDPVAPRWAWEDALFKIKIFSHPPDPHTHIYIYTFAFAPLLVVLVVCQVVQKDWAALVRVLVCCVPVQPVFWDPQQSVLSVPKDKDWDFPQPPPPDPDDDDRPGDTDIDIPSCVSHDQKIWTFAAGGRRPNDRATFIWMWGWDQDRVVNIIIIGTDPCSSVVSRVVVRVVVVVVSCVSCPPPPHYYYYDDD

Organism: NCBI:txid1210884